Protein AF-A0A2A2TAI6-F1 (afdb_monomer_lite)

InterPro domains:
  IPR006555 ATP-dependent helicase, C-terminal [PF13307] (94-173)

pLDDT: mean 92.32, std 10.66, range [34.44, 98.69]

Secondary structure (DSSP, 8-state):
-B--TTPPPTTSTTHHHHHHHHHHHHHHHHTTS-SEEEEE---HHHHHHHHHHHHHHHGGGEEES-S---TT-EEEE-HHHHHHHGGGSPPEEEEEE-S--PPPTTSHHHHHHHHHHHHTT--HIIIIIHHHHHHHHHHHTHHHHHTT-EEEE--THHHHSTTHHHHHHHH-SPPPBSS--TTTT---SS--

Radius of gyration: 16.99 Å; chains: 1; bounding box: 53×32×49 Å

Foldseek 3Di:
DAEAQPADAPPDPSNLVSLLVVVVVVLVLLVVDWAEEEEEDADPVSLVVSLVVVCVVPNPLRDELDLDHDRRRYYRYYLVSLLVRVVSHQQGQEYEYSEQPFPDCVPPVLVVQLVVCVVVVHDCCVVPRLVVSLVSVLSSCPSVVVVVHHYHYSHNCLPVPPCVVVSVVSVPPDDYDNDDDSCPSVPPPPDD

Organism: NCBI:txid987040

Sequence (192 aa):
LYLPYNIPLPNTPEFQPAFIHQVRTLVCLSATAPGLTVILVGDVPLKAQIGTILASEFGSRVQVEKTCLDENGILVTGWEFWREHHSVLPSPQLMVIATLPLPSLENPLVAGRVAHYKRSHQDWFRLYLLPTAVNELQRAIAPARESKAVVALLDSRVVNRSYGAQILSALSPLARINYLEPNLFNASEDNS

Structure (mmCIF, N/CA/C/O backbone):
data_AF-A0A2A2TAI6-F1
#
_entry.id   AF-A0A2A2TAI6-F1
#
loop_
_atom_site.group_PDB
_atom_site.id
_atom_site.type_symbol
_atom_site.label_atom_id
_atom_site.label_alt_id
_atom_site.label_comp_id
_atom_site.label_asym_id
_atom_site.label_entity_id
_atom_site.label_seq_id
_atom_site.pdbx_PDB_ins_code
_atom_site.Cartn_x
_atom_site.Cartn_y
_atom_site.Cartn_z
_atom_site.occupancy
_atom_site.B_iso_or_equiv
_atom_site.auth_seq_id
_atom_site.auth_comp_id
_atom_site.auth_asym_id
_atom_site.auth_atom_id
_atom_site.pdbx_PDB_model_num
ATOM 1 N N . LEU A 1 1 ? -12.295 -2.656 -1.431 1.00 92.44 1 LEU A N 1
ATOM 2 C CA . LEU A 1 1 ? -11.093 -1.967 -1.955 1.00 92.44 1 LEU A CA 1
ATOM 3 C C . LEU A 1 1 ? -11.424 -0.497 -2.174 1.00 92.44 1 LEU A C 1
ATOM 5 O O . LEU A 1 1 ? -12.158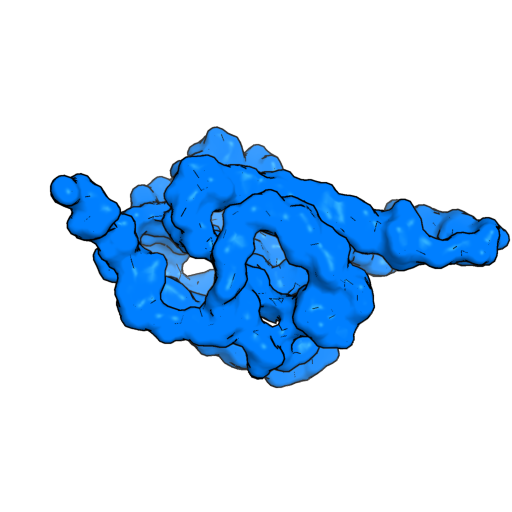 -0.171 -3.101 1.00 92.44 1 LEU A O 1
ATOM 9 N N . TYR A 1 2 ? -10.905 0.371 -1.313 1.00 94.75 2 TYR A N 1
ATOM 10 C CA . TYR A 1 2 ? -10.972 1.818 -1.466 1.00 94.75 2 TYR A CA 1
ATOM 11 C C . TYR A 1 2 ? -9.820 2.311 -2.352 1.00 94.75 2 TYR A C 1
ATOM 13 O O . TYR A 1 2 ? -8.653 1.999 -2.106 1.00 94.75 2 TYR A O 1
ATOM 21 N N . LEU A 1 3 ? -10.167 3.046 -3.408 1.00 93.19 3 LEU A N 1
ATOM 22 C CA . LEU A 1 3 ? -9.249 3.633 -4.385 1.00 93.19 3 LEU A CA 1
ATOM 23 C C . LEU A 1 3 ? -9.682 5.076 -4.679 1.00 93.19 3 LEU A C 1
ATOM 25 O O . LEU A 1 3 ? -10.525 5.274 -5.563 1.00 93.19 3 LEU A O 1
ATOM 29 N N . PRO A 1 4 ? -9.141 6.081 -3.968 1.00 89.31 4 PRO A N 1
ATOM 30 C CA . PRO A 1 4 ? -9.489 7.471 -4.229 1.00 89.31 4 PRO A CA 1
ATOM 31 C C . PRO A 1 4 ? -8.973 7.917 -5.599 1.00 89.31 4 PRO A C 1
ATOM 33 O O . PRO A 1 4 ? -7.831 7.645 -5.969 1.00 89.31 4 PRO A O 1
ATOM 36 N N . TYR A 1 5 ? -9.800 8.650 -6.345 1.00 81.62 5 TYR A N 1
ATOM 37 C CA . TYR A 1 5 ? -9.411 9.185 -7.656 1.00 81.62 5 TYR A CA 1
ATOM 38 C C . TYR A 1 5 ? -8.472 10.393 -7.572 1.00 81.62 5 TYR A C 1
ATOM 40 O O . TYR A 1 5 ? -7.662 10.599 -8.472 1.00 81.62 5 TYR A O 1
ATOM 48 N N . ASN A 1 6 ? -8.553 11.161 -6.483 1.00 86.75 6 ASN A N 1
ATOM 49 C CA . ASN A 1 6 ? -7.932 12.484 -6.378 1.00 86.75 6 ASN A CA 1
ATOM 50 C C . ASN A 1 6 ? -6.659 12.501 -5.524 1.00 86.75 6 ASN A C 1
ATOM 52 O O . ASN A 1 6 ? -6.254 13.563 -5.057 1.00 86.75 6 ASN A O 1
ATOM 56 N N . ILE A 1 7 ? -6.030 11.346 -5.287 1.00 93.50 7 ILE A N 1
ATOM 57 C CA . ILE A 1 7 ? -4.733 11.345 -4.612 1.00 93.50 7 ILE A CA 1
ATOM 58 C C . ILE A 1 7 ? -3.621 11.716 -5.611 1.00 93.50 7 ILE A C 1
ATOM 60 O O . ILE A 1 7 ? -3.592 11.155 -6.715 1.00 93.50 7 ILE A O 1
ATOM 64 N N . PRO A 1 8 ? -2.710 12.648 -5.269 1.00 96.50 8 PRO A N 1
ATOM 65 C CA . PRO A 1 8 ? -1.576 12.988 -6.125 1.00 96.50 8 PRO A CA 1
ATOM 66 C C . PRO A 1 8 ? -0.722 11.765 -6.485 1.00 96.50 8 PRO A C 1
ATOM 68 O O . PRO A 1 8 ? -0.846 10.689 -5.897 1.00 96.50 8 PRO A O 1
ATOM 71 N N . LEU A 1 9 ? 0.134 11.900 -7.495 1.00 95.25 9 LEU A N 1
ATOM 72 C CA . LEU A 1 9 ? 1.045 10.816 -7.862 1.00 95.25 9 LEU A CA 1
ATOM 73 C C . LEU A 1 9 ? 2.135 10.668 -6.786 1.00 95.25 9 LEU A C 1
ATOM 75 O O . LEU A 1 9 ? 2.643 11.682 -6.322 1.00 95.25 9 LEU A O 1
ATOM 79 N N . PRO A 1 10 ? 2.578 9.441 -6.447 1.00 93.62 10 PRO A N 1
ATOM 80 C CA . PRO A 1 10 ? 3.555 9.217 -5.374 1.00 93.62 10 PRO A CA 1
ATOM 81 C C . PRO A 1 10 ? 4.868 10.007 -5.457 1.00 93.62 10 PRO A C 1
ATOM 83 O O . PRO A 1 10 ? 5.542 10.185 -4.452 1.00 93.62 10 PRO A O 1
ATOM 86 N N . ASN A 1 11 ? 5.260 10.443 -6.653 1.00 91.00 11 ASN A N 1
ATOM 87 C CA . ASN A 1 11 ? 6.502 11.167 -6.909 1.00 91.00 11 ASN A CA 1
ATOM 88 C C . ASN A 1 11 ? 6.327 12.695 -6.962 1.00 91.00 11 ASN A C 1
ATOM 90 O O . ASN A 1 11 ? 7.202 13.377 -7.495 1.00 91.00 11 ASN A O 1
ATOM 94 N N . THR A 1 12 ? 5.207 13.230 -6.473 1.00 95.56 12 THR A N 1
ATOM 95 C CA . THR A 1 12 ? 4.950 14.675 -6.420 1.00 95.56 12 THR A CA 1
ATOM 96 C C . THR A 1 12 ? 4.938 15.166 -4.969 1.00 95.56 12 THR A C 1
ATOM 98 O O . THR A 1 12 ? 4.580 14.404 -4.065 1.00 95.56 12 THR A O 1
ATOM 101 N N . PRO A 1 13 ? 5.336 16.423 -4.700 1.00 95.00 13 PRO A N 1
ATOM 102 C CA . PRO A 1 13 ? 5.420 16.938 -3.331 1.00 95.00 13 PRO A CA 1
ATOM 103 C C . PRO A 1 13 ? 4.054 17.027 -2.631 1.00 95.00 13 PRO A C 1
ATOM 105 O O . PRO A 1 13 ? 3.984 17.010 -1.405 1.00 95.00 13 PRO A O 1
ATOM 108 N N . GLU A 1 14 ? 2.953 17.063 -3.383 1.00 96.75 14 GLU A N 1
ATOM 109 C CA . GLU A 1 14 ? 1.589 17.090 -2.847 1.00 96.75 14 GLU A CA 1
ATOM 110 C C . GLU A 1 14 ? 1.136 15.724 -2.308 1.00 96.75 14 GLU A C 1
ATOM 112 O O . GLU A 1 14 ? 0.153 15.646 -1.567 1.00 96.75 14 GLU A O 1
ATOM 117 N N . PHE A 1 15 ? 1.829 14.635 -2.661 1.00 96.88 15 PHE A N 1
ATOM 118 C CA . PHE A 1 15 ? 1.431 13.282 -2.277 1.00 96.88 15 PHE A CA 1
ATOM 119 C C . PHE A 1 15 ? 1.466 13.062 -0.771 1.00 96.88 15 PHE A C 1
ATOM 121 O O . PHE A 1 15 ? 0.490 12.594 -0.196 1.00 96.88 15 PHE A O 1
ATOM 128 N N . GLN A 1 16 ? 2.574 13.418 -0.125 1.00 96.31 16 GLN A N 1
ATOM 129 C CA . GLN A 1 16 ? 2.777 13.223 1.309 1.00 96.31 16 GLN A CA 1
ATOM 130 C C . GLN A 1 16 ? 1.677 13.872 2.170 1.00 96.31 16 GLN A C 1
ATOM 132 O O . GLN A 1 16 ? 1.060 13.148 2.957 1.00 96.31 16 GLN A O 1
ATOM 137 N N . PRO A 1 17 ? 1.358 15.177 2.035 1.00 96.81 17 PRO A N 1
ATOM 138 C CA . PRO A 1 17 ? 0.280 15.778 2.819 1.00 96.81 17 PRO A CA 1
ATOM 139 C C . PRO A 1 17 ? -1.092 15.157 2.508 1.00 96.81 17 PRO A C 1
ATOM 141 O O . PRO A 1 17 ? -1.877 14.930 3.430 1.00 96.81 17 PRO A O 1
ATOM 144 N N . ALA A 1 18 ? -1.374 14.817 1.245 1.00 97.31 18 ALA A N 1
ATOM 145 C CA . ALA A 1 18 ? -2.627 14.162 0.866 1.00 97.31 18 ALA A CA 1
ATOM 146 C C . ALA A 1 18 ? -2.750 12.739 1.445 1.00 97.31 18 ALA A C 1
ATOM 148 O O . ALA A 1 18 ? -3.812 12.365 1.942 1.00 97.31 18 ALA A O 1
ATOM 149 N N . PHE A 1 19 ? -1.665 11.960 1.425 1.00 97.69 19 PHE A N 1
ATOM 150 C CA . PHE A 1 19 ? -1.586 10.627 2.017 1.00 97.69 19 PHE A CA 1
ATOM 151 C C . PHE A 1 19 ? -1.824 10.683 3.527 1.00 97.69 19 PHE A C 1
ATOM 153 O O . PHE A 1 19 ? -2.686 9.965 4.028 1.00 97.69 19 PHE A O 1
ATOM 160 N N . ILE A 1 20 ? -1.127 11.575 4.241 1.00 97.31 20 ILE A N 1
ATOM 161 C CA . ILE A 1 20 ? -1.299 11.755 5.690 1.00 97.31 20 ILE A CA 1
ATOM 162 C C . ILE A 1 20 ? -2.757 12.095 6.015 1.00 97.31 20 ILE A C 1
ATOM 164 O O . ILE A 1 20 ? -3.339 11.496 6.917 1.00 97.31 20 ILE A O 1
ATOM 168 N N . HIS A 1 21 ? -3.366 13.016 5.264 1.00 96.50 21 HIS A N 1
ATOM 169 C CA . HIS A 1 21 ? -4.769 13.377 5.453 1.00 96.50 21 HIS A CA 1
ATOM 170 C C . HIS A 1 21 ? -5.704 12.170 5.275 1.00 96.50 21 HIS A C 1
ATOM 172 O O . HIS A 1 21 ? -6.504 11.885 6.161 1.00 96.50 21 HIS A O 1
ATOM 178 N N . GLN A 1 22 ? -5.556 11.415 4.180 1.00 96.75 22 GLN A N 1
ATOM 179 C CA . GLN A 1 22 ? -6.376 10.229 3.904 1.00 96.75 22 GLN A CA 1
ATOM 180 C C . GLN A 1 22 ? -6.212 9.137 4.966 1.00 96.75 22 GLN A C 1
ATOM 182 O O . GLN A 1 22 ? -7.203 8.552 5.399 1.00 96.75 22 GLN A O 1
ATOM 187 N N . VAL A 1 23 ? -4.980 8.873 5.412 1.00 97.50 23 VAL A N 1
ATOM 188 C CA . VAL A 1 23 ? -4.706 7.894 6.473 1.00 97.50 23 VAL A CA 1
ATOM 189 C C . VAL A 1 23 ? -5.410 8.292 7.764 1.00 97.50 23 VAL A C 1
ATOM 191 O O . VAL A 1 23 ? -6.099 7.465 8.350 1.00 97.50 23 VAL A O 1
ATOM 194 N N . ARG A 1 24 ? -5.293 9.556 8.187 1.00 96.75 24 ARG A N 1
ATOM 195 C CA . ARG A 1 24 ? -5.971 10.045 9.394 1.00 96.75 24 ARG A CA 1
ATOM 196 C C . ARG A 1 24 ? -7.484 9.877 9.292 1.00 96.75 24 ARG A C 1
ATOM 198 O O . ARG A 1 24 ? -8.093 9.353 10.217 1.00 96.75 24 ARG A O 1
ATOM 205 N N . THR A 1 25 ? -8.086 10.240 8.158 1.00 95.12 25 THR A N 1
ATOM 206 C CA . THR A 1 25 ? -9.525 10.040 7.928 1.00 95.12 25 THR A CA 1
ATOM 207 C C . THR A 1 25 ? -9.918 8.567 8.031 1.00 95.12 25 THR A C 1
ATOM 209 O O . THR A 1 25 ? -10.878 8.245 8.723 1.00 95.12 25 THR A O 1
ATOM 212 N N . LEU A 1 26 ? -9.170 7.669 7.386 1.00 95.62 26 LEU A N 1
ATOM 213 C CA . LEU A 1 26 ? -9.434 6.229 7.414 1.00 95.62 26 LEU A CA 1
ATOM 214 C C . LEU A 1 26 ? -9.332 5.646 8.829 1.00 95.62 26 LEU A C 1
ATOM 216 O O . LEU A 1 26 ? -10.221 4.901 9.225 1.00 95.62 26 LEU A O 1
ATOM 220 N N . VAL A 1 27 ? -8.298 6.016 9.591 1.00 95.19 27 VAL A N 1
ATOM 221 C CA . VAL A 1 27 ? -8.101 5.559 10.979 1.00 95.19 27 VAL A CA 1
ATOM 222 C C . VAL A 1 27 ? -9.199 6.098 11.903 1.00 95.19 27 VAL A C 1
ATOM 224 O O . VAL A 1 27 ? -9.694 5.375 12.764 1.00 95.19 27 VAL A O 1
ATOM 227 N N . CYS A 1 28 ? -9.618 7.355 11.724 1.00 93.38 28 CYS A N 1
ATOM 228 C CA . CYS A 1 28 ? -10.737 7.919 12.479 1.00 93.38 28 CYS A CA 1
ATOM 229 C C . CYS A 1 28 ? -12.056 7.198 12.174 1.00 93.38 28 CYS A C 1
ATOM 231 O O . CYS A 1 28 ? -12.820 6.926 13.093 1.00 93.38 28 CYS A O 1
ATOM 233 N N . LEU A 1 29 ? -12.322 6.874 10.905 1.00 91.56 29 LEU A N 1
ATOM 234 C CA . LEU A 1 29 ? -13.524 6.132 10.517 1.00 91.56 29 LEU A CA 1
ATOM 235 C C . LEU A 1 29 ? -13.492 4.686 11.014 1.00 91.56 29 LEU A C 1
ATOM 237 O O . LEU A 1 29 ? -14.521 4.177 11.441 1.00 91.56 29 LEU A O 1
ATOM 241 N N . SER A 1 30 ? -12.331 4.030 10.993 1.00 90.50 30 SER A N 1
ATOM 242 C CA . SER A 1 30 ? -12.206 2.662 11.500 1.00 90.50 30 SER A CA 1
ATOM 243 C C . SER A 1 30 ? -12.260 2.585 13.024 1.00 90.50 30 SER A C 1
ATOM 245 O O . SER A 1 30 ? -12.441 1.502 13.558 1.00 90.50 30 SER A O 1
ATOM 247 N N . ALA A 1 31 ? -12.146 3.705 13.747 1.00 85.00 31 ALA A N 1
ATOM 248 C CA . ALA A 1 31 ? -12.224 3.716 15.208 1.00 85.00 31 ALA A CA 1
ATOM 249 C C . ALA A 1 31 ? -13.597 3.282 15.757 1.00 85.00 31 ALA A C 1
ATOM 251 O O . ALA A 1 31 ? -13.696 2.981 16.946 1.00 85.00 31 ALA A O 1
ATOM 252 N N . THR A 1 32 ? -14.644 3.248 14.923 1.00 80.75 32 THR A N 1
ATOM 253 C CA . THR A 1 32 ? -15.984 2.773 15.307 1.00 80.75 32 THR A CA 1
ATOM 254 C C . THR A 1 32 ? -16.087 1.254 15.388 1.00 80.75 32 THR A C 1
ATOM 256 O O . THR A 1 32 ? -17.098 0.749 15.869 1.00 80.75 32 THR A O 1
ATOM 259 N N . ALA A 1 33 ? -15.065 0.524 14.941 1.00 83.44 33 ALA A N 1
ATOM 260 C CA . ALA A 1 33 ? -15.074 -0.923 14.928 1.00 83.44 33 ALA A CA 1
ATOM 261 C C . ALA A 1 33 ? -13.735 -1.489 15.443 1.00 83.44 33 ALA A C 1
ATOM 263 O O . ALA A 1 33 ? -12.681 -0.884 15.241 1.00 83.44 33 ALA A O 1
ATOM 264 N N . PRO A 1 34 ? -13.763 -2.612 16.179 1.00 85.62 34 PRO A N 1
ATOM 265 C CA . PRO A 1 34 ? -12.553 -3.193 16.731 1.00 85.62 34 PRO A CA 1
ATOM 266 C C . PRO A 1 34 ? -11.757 -3.937 15.655 1.00 85.62 34 PRO A C 1
ATOM 268 O O . PRO A 1 34 ? -12.325 -4.621 14.801 1.00 85.62 34 PRO A O 1
ATOM 271 N N . GLY A 1 35 ? -10.433 -3.859 15.746 1.00 91.62 35 GLY A N 1
ATOM 272 C CA . GLY A 1 35 ? -9.527 -4.603 14.886 1.00 91.62 35 GLY A CA 1
ATOM 273 C C . GLY A 1 35 ? -8.212 -3.891 14.597 1.00 91.62 35 GLY A C 1
ATOM 274 O O . GLY A 1 35 ? -8.057 -2.674 14.751 1.00 91.62 35 GLY A O 1
ATOM 275 N N . LEU A 1 36 ? -7.250 -4.682 14.127 1.00 95.25 36 LEU A N 1
ATOM 276 C CA . LEU A 1 36 ? -5.935 -4.187 13.756 1.00 95.25 36 LEU A CA 1
ATOM 277 C C . LEU A 1 36 ? -6.039 -3.292 12.514 1.00 95.25 36 LEU A C 1
ATOM 279 O O . LEU A 1 36 ? -6.602 -3.680 11.485 1.00 95.25 36 LEU A O 1
ATOM 283 N N . THR A 1 37 ? -5.427 -2.114 12.584 1.00 97.12 37 THR A N 1
ATOM 284 C CA . THR A 1 37 ? -5.169 -1.274 11.412 1.00 97.12 37 THR A CA 1
ATOM 285 C C . THR A 1 37 ? -3.715 -1.420 10.989 1.00 97.12 37 THR A C 1
ATOM 287 O O . THR A 1 37 ? -2.813 -1.252 11.803 1.00 97.12 37 THR A O 1
ATOM 290 N N . VAL A 1 38 ? -3.470 -1.702 9.711 1.00 98.00 38 VAL A N 1
ATOM 291 C CA . VAL A 1 38 ? -2.123 -1.826 9.138 1.00 98.00 38 VAL A CA 1
ATOM 292 C C . VAL A 1 38 ? -1.912 -0.733 8.102 1.00 98.00 38 VAL A C 1
ATOM 294 O O . VAL A 1 38 ? -2.727 -0.565 7.201 1.00 98.00 38 VAL A O 1
ATOM 297 N N . ILE A 1 39 ? -0.808 -0.001 8.204 1.00 98.62 39 ILE A N 1
ATOM 298 C CA . ILE A 1 39 ? -0.426 1.073 7.288 1.00 98.62 39 ILE A CA 1
ATOM 299 C C . ILE A 1 39 ? 0.938 0.718 6.691 1.00 98.62 39 ILE A C 1
ATOM 301 O O . ILE A 1 39 ? 1.976 0.854 7.339 1.00 98.62 39 ILE A O 1
ATOM 305 N N . LEU A 1 40 ? 0.914 0.248 5.446 1.00 98.56 40 LEU A N 1
ATOM 306 C CA . LEU A 1 40 ? 2.068 -0.159 4.652 1.00 98.56 40 LEU A CA 1
ATOM 307 C C . LEU A 1 40 ? 2.679 1.042 3.925 1.00 98.56 40 LEU A C 1
ATOM 309 O O . LEU A 1 40 ? 2.088 1.590 2.988 1.00 98.56 40 LEU A O 1
ATOM 313 N N . VAL A 1 41 ? 3.888 1.427 4.336 1.00 98.19 41 VAL A N 1
ATOM 314 C CA . VAL A 1 41 ? 4.651 2.550 3.779 1.00 98.19 41 VAL A CA 1
ATOM 315 C C . VAL A 1 41 ? 6.075 2.097 3.469 1.00 98.19 41 VAL A C 1
ATOM 317 O O . VAL A 1 41 ? 6.868 1.841 4.371 1.00 98.19 41 VAL A O 1
ATOM 320 N N . GLY A 1 42 ? 6.406 2.004 2.179 1.00 95.00 42 GLY A N 1
ATOM 321 C CA . GLY A 1 42 ? 7.754 1.625 1.735 1.00 95.00 42 GLY A CA 1
ATOM 322 C C . GLY A 1 42 ? 8.791 2.747 1.852 1.00 95.00 42 GLY A C 1
ATOM 323 O O . GLY A 1 42 ? 9.980 2.468 1.957 1.00 95.00 42 GLY A O 1
ATOM 324 N N . ASP A 1 43 ? 8.353 4.007 1.848 1.00 94.88 43 ASP A N 1
ATOM 325 C CA . ASP A 1 43 ? 9.237 5.162 2.013 1.00 94.88 43 ASP A CA 1
ATOM 326 C C . ASP A 1 43 ? 9.589 5.369 3.495 1.00 94.88 43 ASP A C 1
ATOM 328 O O . ASP A 1 43 ? 8.708 5.585 4.330 1.00 94.88 43 ASP A O 1
ATOM 332 N N . VAL A 1 44 ? 10.880 5.278 3.831 1.00 94.25 44 VAL A N 1
ATOM 333 C CA . VAL A 1 44 ? 11.358 5.314 5.224 1.00 94.25 44 VAL A CA 1
ATOM 334 C C . VAL A 1 44 ? 11.054 6.655 5.913 1.00 94.25 44 VAL A C 1
ATOM 336 O O . VAL A 1 44 ? 10.508 6.617 7.022 1.00 94.25 44 VAL A O 1
ATOM 339 N N . PRO A 1 45 ? 11.333 7.829 5.303 1.00 95.19 45 PRO A N 1
ATOM 340 C CA . PRO A 1 45 ? 10.954 9.118 5.883 1.00 95.19 45 PRO A CA 1
ATOM 341 C C . PRO A 1 45 ? 9.447 9.254 6.133 1.00 95.19 45 PRO A C 1
ATOM 343 O O . PRO A 1 45 ? 9.036 9.626 7.235 1.00 95.19 45 PRO A O 1
ATOM 346 N N . LEU A 1 46 ? 8.611 8.906 5.149 1.00 96.69 46 LEU A N 1
ATOM 347 C CA . LEU A 1 46 ? 7.156 8.978 5.269 1.00 96.69 46 LEU A CA 1
ATOM 348 C C . LEU A 1 46 ? 6.626 8.032 6.348 1.00 96.69 46 LEU A C 1
ATOM 350 O O . LEU A 1 46 ? 5.735 8.417 7.104 1.00 96.69 46 LEU A O 1
ATOM 354 N N . LYS A 1 47 ? 7.190 6.820 6.458 1.00 98.19 47 LYS A N 1
ATOM 355 C CA . LYS A 1 47 ? 6.845 5.832 7.493 1.00 98.19 47 LYS A CA 1
ATOM 356 C C . LYS A 1 47 ? 7.103 6.381 8.897 1.00 98.19 47 LYS A C 1
ATOM 358 O O . LYS A 1 47 ? 6.238 6.280 9.765 1.00 98.19 47 LYS A O 1
ATOM 363 N N . ALA A 1 48 ? 8.270 6.990 9.113 1.00 97.19 48 ALA A N 1
ATOM 364 C CA . ALA A 1 48 ? 8.603 7.609 10.392 1.00 97.19 48 ALA A CA 1
ATOM 365 C C . ALA A 1 48 ? 7.636 8.757 10.717 1.00 97.19 48 ALA A C 1
ATOM 367 O O . ALA A 1 48 ? 7.064 8.799 11.805 1.00 97.19 48 ALA A O 1
ATOM 368 N N . GLN A 1 49 ? 7.385 9.639 9.746 1.00 97.44 49 GLN A N 1
ATOM 369 C CA . GLN A 1 49 ? 6.506 10.787 9.935 1.00 97.44 49 GLN A CA 1
ATOM 370 C C . GLN A 1 49 ? 5.060 10.382 10.247 1.00 97.44 49 GLN A C 1
ATOM 372 O O . GLN A 1 49 ? 4.479 10.913 11.194 1.00 97.44 49 GLN A O 1
ATOM 377 N N . ILE A 1 50 ? 4.466 9.453 9.486 1.00 97.88 50 ILE A N 1
ATOM 378 C CA . ILE A 1 50 ? 3.089 9.013 9.749 1.00 97.88 50 ILE A CA 1
ATOM 379 C C . ILE A 1 50 ? 2.987 8.305 11.103 1.00 97.88 50 ILE A C 1
ATOM 381 O O . ILE A 1 50 ? 2.018 8.525 11.824 1.00 97.88 50 ILE A O 1
ATOM 385 N N . GLY A 1 51 ? 4.010 7.534 11.489 1.00 98.06 51 GLY A N 1
ATOM 386 C CA . GLY A 1 51 ? 4.102 6.929 12.817 1.00 98.06 51 GLY A CA 1
ATOM 387 C C . GLY A 1 51 ? 4.054 7.974 13.930 1.00 98.06 51 GLY A C 1
ATOM 388 O O . GLY A 1 51 ? 3.248 7.847 14.845 1.00 98.06 51 GLY A O 1
ATOM 389 N N . THR A 1 52 ? 4.850 9.043 13.830 1.00 98.19 52 THR A N 1
ATOM 390 C CA . THR A 1 52 ? 4.844 10.141 14.812 1.00 98.19 52 THR A CA 1
ATOM 391 C C . THR A 1 52 ? 3.504 10.873 14.855 1.00 98.19 52 THR A C 1
ATOM 393 O O . THR A 1 52 ? 2.970 11.097 15.940 1.00 98.19 52 THR A O 1
ATOM 396 N N . ILE A 1 53 ? 2.947 11.232 13.693 1.00 98.12 53 ILE A N 1
ATOM 397 C CA . ILE A 1 53 ? 1.672 11.958 13.608 1.00 98.12 53 ILE A CA 1
ATOM 398 C C . ILE A 1 53 ? 0.558 11.133 14.251 1.00 98.12 53 ILE A C 1
ATOM 400 O O . ILE A 1 53 ? -0.117 11.612 15.158 1.00 98.12 53 ILE A O 1
ATOM 404 N N . LEU A 1 54 ? 0.409 9.869 13.856 1.00 97.94 54 LEU A N 1
ATOM 405 C CA . LEU A 1 54 ? -0.631 9.019 14.422 1.00 97.94 54 LEU A CA 1
ATOM 406 C C . LEU A 1 54 ? -0.389 8.746 15.907 1.00 97.94 54 LEU A C 1
ATOM 408 O O . LEU A 1 54 ? -1.346 8.749 16.672 1.00 97.94 54 LEU A O 1
ATOM 412 N N . ALA A 1 55 ? 0.854 8.550 16.354 1.00 97.38 55 ALA A N 1
ATOM 413 C CA . ALA A 1 55 ? 1.138 8.359 17.777 1.00 97.38 55 ALA A CA 1
ATOM 414 C C . ALA A 1 55 ? 0.759 9.592 18.616 1.00 97.38 55 ALA A C 1
ATOM 416 O O . ALA A 1 55 ? 0.331 9.442 19.757 1.00 97.38 55 ALA A O 1
ATOM 417 N N . SER A 1 56 ? 0.850 10.802 18.050 1.00 97.75 56 SER A N 1
ATOM 418 C CA . SER A 1 56 ? 0.388 12.025 18.722 1.00 97.75 56 SER A CA 1
ATOM 419 C C . SER A 1 56 ? -1.137 12.096 18.885 1.00 97.75 56 SER A C 1
ATOM 421 O O . SER A 1 56 ? -1.622 12.762 19.795 1.00 97.75 56 SER A O 1
ATOM 423 N N . GLU A 1 57 ? -1.889 11.385 18.040 1.00 96.06 57 GLU A N 1
ATOM 424 C CA . GLU A 1 57 ? -3.359 11.387 18.022 1.00 96.06 57 GLU A CA 1
ATOM 425 C C . GLU A 1 57 ? -3.964 10.166 18.735 1.00 96.06 57 GLU A C 1
ATOM 427 O O . GLU A 1 57 ? -5.000 10.274 19.386 1.00 96.06 57 GLU A O 1
ATOM 432 N N . PHE A 1 58 ? -3.310 9.007 18.639 1.00 95.19 58 PHE A N 1
ATOM 433 C CA . PHE A 1 58 ? -3.822 7.709 19.097 1.00 95.19 58 PHE A CA 1
ATOM 434 C C . PHE A 1 58 ? -2.955 7.056 20.187 1.00 95.19 58 PHE A C 1
ATOM 436 O O . PHE A 1 58 ? -3.274 5.962 20.662 1.00 95.19 58 PHE A O 1
ATOM 443 N N . GLY A 1 59 ? -1.870 7.712 20.605 1.00 95.06 59 GLY A N 1
ATOM 444 C CA . GLY A 1 59 ? -1.016 7.277 21.707 1.00 95.06 59 GLY A CA 1
ATOM 445 C C . GLY A 1 59 ? -0.329 5.934 21.456 1.00 95.06 59 GLY A C 1
ATOM 446 O O . GLY A 1 59 ? 0.104 5.621 20.346 1.00 95.06 59 GLY A O 1
ATOM 447 N N . SER A 1 60 ? -0.247 5.113 22.507 1.00 94.19 60 SER A N 1
ATOM 448 C CA . SER A 1 60 ? 0.452 3.819 22.506 1.00 94.19 60 SER A CA 1
ATOM 449 C C . SER A 1 60 ? -0.164 2.760 21.591 1.00 94.19 60 SER A C 1
ATOM 451 O O . SER A 1 60 ? 0.462 1.725 21.368 1.00 94.19 60 SER A O 1
ATOM 453 N N . ARG A 1 61 ? -1.353 3.005 21.028 1.00 95.12 61 ARG A N 1
ATOM 454 C CA . ARG A 1 61 ? -1.952 2.125 20.014 1.00 95.12 61 ARG A CA 1
ATOM 455 C C . ARG A 1 61 ? -1.110 2.068 18.745 1.00 95.12 61 ARG A C 1
ATOM 457 O O . ARG A 1 61 ? -1.164 1.074 18.030 1.00 95.12 61 ARG A O 1
ATOM 464 N N . VAL A 1 62 ? -0.358 3.129 18.454 1.00 97.50 62 VAL A N 1
ATOM 465 C CA . VAL A 1 62 ? 0.483 3.216 17.261 1.00 97.50 62 VAL A CA 1
ATOM 466 C C . VAL A 1 62 ? 1.837 2.593 17.549 1.00 97.50 62 VAL A C 1
ATOM 468 O O . VAL A 1 62 ? 2.578 3.058 18.413 1.00 97.50 62 VAL A O 1
ATOM 471 N N . GLN A 1 63 ? 2.182 1.553 16.799 1.00 97.56 63 GLN A N 1
ATOM 472 C CA . GLN A 1 63 ? 3.497 0.927 16.856 1.00 97.56 63 GLN A CA 1
ATOM 473 C C . GLN A 1 63 ? 4.103 0.884 15.457 1.00 97.56 63 GLN A C 1
ATOM 475 O O . GLN A 1 63 ? 3.425 0.581 14.475 1.00 97.56 63 GLN A O 1
ATOM 480 N N . VAL A 1 64 ? 5.398 1.180 15.371 1.00 97.75 64 VAL A N 1
ATOM 481 C CA . VAL A 1 64 ? 6.163 1.061 14.129 1.00 97.75 64 VAL A CA 1
ATOM 482 C C . VAL A 1 64 ? 6.920 -0.256 14.173 1.00 97.75 64 VAL A C 1
ATOM 484 O O . VAL A 1 64 ? 7.747 -0.437 15.062 1.00 97.75 64 VAL A O 1
ATOM 487 N N . GLU A 1 65 ? 6.626 -1.158 13.236 1.00 97.44 65 GLU A N 1
ATOM 488 C CA . GLU A 1 65 ? 7.368 -2.417 13.048 1.00 97.44 65 GLU A CA 1
ATOM 489 C C . GLU A 1 65 ? 7.544 -3.232 14.344 1.00 97.44 65 GLU A C 1
ATOM 491 O O . GLU A 1 65 ? 8.649 -3.614 14.730 1.00 97.44 65 GLU A O 1
ATOM 496 N N . LYS A 1 66 ? 6.424 -3.512 15.025 1.00 96.25 66 LYS A N 1
ATOM 497 C CA . LYS A 1 66 ? 6.366 -4.418 16.181 1.00 96.25 66 LYS A CA 1
ATOM 498 C C . LYS A 1 66 ? 5.323 -5.508 15.991 1.00 96.25 66 LYS A C 1
ATOM 500 O O . LYS A 1 66 ? 4.322 -5.310 15.310 1.00 96.25 66 LYS A O 1
ATOM 505 N N . THR A 1 67 ? 5.568 -6.649 16.627 1.00 93.56 67 THR A N 1
ATOM 506 C CA . THR A 1 67 ? 4.687 -7.824 16.599 1.00 93.56 67 THR A CA 1
ATOM 507 C C . THR A 1 67 ? 3.771 -7.929 17.817 1.00 93.56 67 THR A C 1
ATOM 509 O O . THR A 1 67 ? 2.752 -8.605 17.759 1.00 93.56 67 THR A O 1
ATOM 512 N N . CYS A 1 68 ? 4.097 -7.244 18.914 1.00 89.69 68 CYS A N 1
ATOM 513 C CA . CYS A 1 68 ? 3.243 -7.139 20.092 1.00 89.69 68 CYS A CA 1
ATOM 514 C C . CYS A 1 68 ? 2.301 -5.935 19.953 1.00 89.69 68 CYS A C 1
ATOM 516 O O . CYS A 1 68 ? 2.657 -4.805 20.285 1.00 89.69 68 CYS A O 1
ATOM 518 N N . LEU A 1 69 ? 1.110 -6.181 19.412 1.00 88.06 69 LEU A N 1
ATOM 519 C CA . LEU A 1 69 ? 0.064 -5.178 19.220 1.00 88.06 69 LEU A CA 1
ATOM 520 C C . LEU A 1 69 ? -1.177 -5.559 20.021 1.00 88.06 69 LEU A C 1
ATOM 522 O O . LEU A 1 69 ? -1.528 -6.735 20.102 1.00 88.06 69 LEU A O 1
ATOM 526 N N . ASP A 1 70 ? -1.855 -4.547 20.552 1.00 84.56 70 ASP A N 1
ATOM 527 C CA . ASP A 1 70 ? -3.204 -4.703 21.088 1.00 84.56 70 ASP A CA 1
ATOM 528 C C . ASP A 1 70 ? -4.192 -5.023 19.951 1.00 84.56 70 ASP A C 1
ATOM 530 O O . ASP A 1 70 ? -3.948 -4.684 18.789 1.00 84.56 70 ASP A O 1
ATOM 534 N N . GLU A 1 71 ? -5.349 -5.604 20.280 1.00 80.38 71 GLU A N 1
ATOM 535 C CA . GLU A 1 71 ? -6.385 -5.965 19.294 1.00 80.38 71 GLU A CA 1
ATOM 536 C C . GLU A 1 71 ? -6.843 -4.774 18.430 1.00 80.38 71 GLU A C 1
ATOM 538 O O . GLU A 1 71 ? -7.131 -4.943 17.249 1.00 80.38 71 GLU A O 1
ATOM 543 N N . ASN A 1 72 ? -6.832 -3.558 18.993 1.00 89.94 72 ASN A N 1
ATOM 544 C CA . ASN A 1 72 ? -7.183 -2.297 18.320 1.00 89.94 72 ASN A CA 1
ATOM 545 C C . ASN A 1 72 ? -5.951 -1.446 17.958 1.00 89.94 72 ASN A C 1
ATOM 547 O O . ASN A 1 72 ? -6.027 -0.206 17.899 1.00 89.94 72 ASN A O 1
ATOM 551 N N . GLY A 1 73 ? -4.799 -2.101 17.802 1.00 95.69 73 GLY A N 1
ATOM 552 C CA . GLY A 1 73 ? -3.528 -1.481 17.460 1.00 95.69 73 GLY A CA 1
ATOM 553 C C . GLY A 1 73 ? -3.506 -0.886 16.051 1.00 95.69 73 GLY A C 1
ATOM 554 O O . GLY A 1 73 ? -4.260 -1.273 15.157 1.00 95.69 73 GLY A O 1
ATOM 555 N N . ILE A 1 74 ? -2.605 0.069 15.852 1.00 97.62 74 ILE A N 1
ATOM 556 C CA . ILE A 1 74 ? -2.293 0.678 14.562 1.00 97.62 74 ILE A CA 1
ATOM 557 C C . ILE A 1 74 ? -0.828 0.362 14.267 1.00 97.62 74 ILE A C 1
ATOM 559 O O . ILE A 1 74 ? 0.085 0.943 14.854 1.00 97.62 74 ILE A O 1
ATOM 563 N N . LEU A 1 75 ? -0.598 -0.574 13.354 1.00 98.38 75 LEU A N 1
ATOM 564 C CA . LEU A 1 75 ? 0.732 -0.939 12.895 1.00 98.38 75 LEU A CA 1
ATOM 565 C C . LEU A 1 75 ? 1.131 -0.074 11.702 1.00 98.38 75 LEU A C 1
ATOM 567 O O . LEU A 1 75 ? 0.535 -0.167 10.631 1.00 98.38 75 LEU A O 1
ATOM 571 N N . VAL A 1 76 ? 2.193 0.709 11.856 1.00 98.69 76 VAL A N 1
ATOM 572 C CA . VAL A 1 76 ? 2.875 1.386 10.749 1.00 98.69 76 VAL A CA 1
ATOM 573 C C . VAL A 1 76 ? 4.092 0.553 10.356 1.00 98.69 76 VAL A C 1
ATOM 575 O O . VAL A 1 76 ? 4.931 0.235 11.198 1.00 98.69 76 VAL A O 1
ATOM 578 N N . THR A 1 77 ? 4.201 0.151 9.092 1.00 98.56 77 THR A N 1
ATOM 579 C CA . THR A 1 77 ? 5.196 -0.857 8.700 1.00 98.56 77 THR A CA 1
ATOM 580 C C . THR A 1 77 ? 5.655 -0.740 7.249 1.00 98.56 77 THR A C 1
ATOM 582 O O . THR A 1 77 ? 4.932 -0.227 6.397 1.00 98.56 77 THR A O 1
ATOM 585 N N . GLY A 1 78 ? 6.883 -1.188 6.972 1.00 98.19 78 GLY A N 1
ATOM 586 C CA . GLY A 1 78 ? 7.384 -1.412 5.619 1.00 98.19 78 GLY A CA 1
ATOM 587 C C . GLY A 1 78 ? 6.958 -2.765 5.039 1.00 98.19 78 GLY A C 1
ATOM 588 O O . GLY A 1 78 ? 6.359 -3.608 5.708 1.00 98.19 78 GLY A O 1
ATOM 589 N N . TRP A 1 79 ? 7.295 -2.987 3.769 1.00 97.12 79 TRP A N 1
ATOM 590 C CA . TRP A 1 79 ? 6.934 -4.215 3.053 1.00 97.12 79 TRP A CA 1
ATOM 591 C C . TRP A 1 79 ? 7.668 -5.448 3.584 1.00 97.12 79 TRP A C 1
ATOM 593 O O . TRP A 1 79 ? 7.079 -6.521 3.687 1.00 97.12 79 TRP A O 1
ATOM 603 N N . GLU A 1 80 ? 8.948 -5.302 3.921 1.00 96.00 80 GLU A N 1
ATOM 604 C CA . GLU A 1 80 ? 9.802 -6.371 4.436 1.00 96.00 80 GLU A CA 1
ATOM 605 C C . GLU A 1 80 ? 9.287 -6.883 5.781 1.00 96.00 80 GLU A C 1
ATOM 607 O O . GLU A 1 80 ? 9.008 -8.073 5.916 1.00 96.00 80 GLU A O 1
ATOM 612 N N . PHE A 1 81 ? 9.053 -5.977 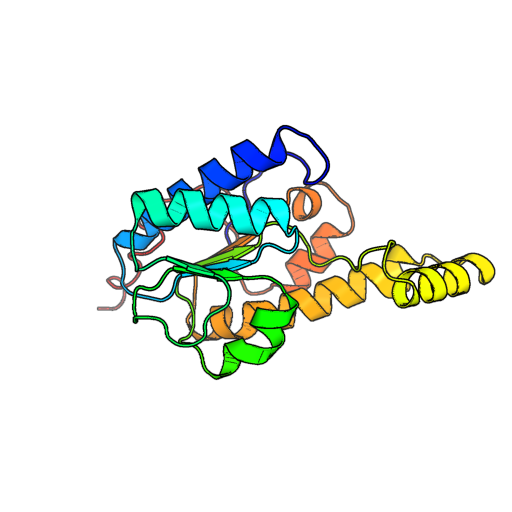6.733 1.00 97.94 81 PHE A N 1
ATOM 613 C CA . PHE A 1 81 ? 8.528 -6.338 8.047 1.00 97.94 81 PHE A CA 1
ATOM 614 C C . PHE A 1 81 ? 7.167 -7.036 7.940 1.00 97.94 81 PHE A C 1
ATOM 616 O O . PHE A 1 81 ? 6.958 -8.086 8.546 1.00 97.94 81 PHE A O 1
ATOM 623 N N . TRP A 1 82 ? 6.235 -6.493 7.148 1.00 97.75 82 TRP A N 1
ATOM 624 C CA . TRP A 1 82 ? 4.921 -7.117 6.977 1.00 97.75 82 TRP A CA 1
ATOM 625 C C . TRP A 1 82 ? 5.026 -8.521 6.381 1.00 97.75 82 TRP A C 1
ATOM 627 O O . TRP A 1 82 ? 4.411 -9.460 6.886 1.00 97.75 82 TRP A O 1
ATOM 637 N N . ARG A 1 83 ? 5.853 -8.703 5.348 1.00 96.56 83 ARG A N 1
ATOM 638 C CA . ARG A 1 83 ? 6.097 -10.021 4.748 1.00 96.56 83 ARG A CA 1
ATOM 639 C C . ARG A 1 83 ? 6.568 -11.037 5.784 1.00 96.56 83 ARG A C 1
ATOM 641 O O . ARG A 1 83 ? 6.084 -12.164 5.764 1.00 96.56 83 ARG A O 1
ATOM 648 N N . GLU A 1 84 ? 7.492 -10.648 6.651 1.00 97.38 84 GLU A N 1
ATOM 649 C CA . GLU A 1 84 ? 8.112 -11.544 7.629 1.00 97.38 84 GLU A CA 1
ATOM 650 C C . GLU A 1 84 ? 7.206 -11.846 8.825 1.00 97.38 84 GLU A C 1
ATOM 652 O O . GLU A 1 84 ? 7.267 -12.943 9.376 1.00 97.38 84 GLU A O 1
ATOM 657 N N . HIS A 1 85 ? 6.347 -10.901 9.214 1.00 96.88 85 HIS A N 1
ATOM 658 C CA . HIS A 1 85 ? 5.657 -10.964 10.502 1.00 96.88 85 HIS A CA 1
ATOM 659 C C . HIS A 1 85 ? 4.129 -11.014 10.435 1.00 96.88 85 HIS A C 1
ATOM 661 O O . HIS A 1 85 ? 3.505 -11.262 11.464 1.00 96.88 85 HIS A O 1
ATOM 667 N N . HIS A 1 86 ? 3.494 -10.833 9.271 1.00 94.62 86 HIS A N 1
ATOM 668 C CA . HIS A 1 86 ? 2.024 -10.845 9.183 1.00 94.62 86 HIS A CA 1
ATOM 669 C C . HIS A 1 86 ? 1.383 -12.129 9.734 1.00 94.62 86 HIS A C 1
ATOM 671 O O . HIS A 1 86 ? 0.275 -12.070 10.249 1.00 94.62 86 HIS A O 1
ATOM 677 N N . SER A 1 87 ? 2.069 -13.276 9.678 1.00 93.75 87 SER A N 1
ATOM 678 C CA . SER A 1 87 ? 1.536 -14.559 10.155 1.00 93.75 87 SER A CA 1
ATOM 679 C C . SER A 1 87 ? 1.390 -14.662 11.676 1.00 93.75 87 SER A C 1
ATOM 681 O O . SER A 1 87 ? 0.688 -15.547 12.152 1.00 93.75 87 SER A O 1
ATOM 683 N N . VAL A 1 88 ? 2.080 -13.811 12.445 1.00 93.94 88 VAL A N 1
ATOM 684 C CA . VAL A 1 88 ? 1.979 -13.769 13.918 1.00 93.94 88 VAL A CA 1
ATOM 685 C C . VAL A 1 88 ? 1.120 -12.606 14.413 1.00 93.94 88 VAL A C 1
ATOM 687 O O . VAL A 1 88 ? 0.988 -12.405 15.617 1.00 93.94 88 VAL A O 1
ATOM 690 N N . LEU A 1 89 ? 0.561 -11.826 13.489 1.00 93.38 89 LEU A N 1
ATOM 691 C CA . LEU A 1 89 ? -0.286 -10.680 13.776 1.00 93.38 89 LEU A CA 1
ATOM 692 C C . LEU A 1 89 ? -1.762 -11.041 13.567 1.00 93.38 89 LEU A C 1
ATOM 694 O O . LEU A 1 89 ? -2.071 -11.879 12.717 1.00 93.38 89 LEU A O 1
ATOM 698 N N . PRO A 1 90 ? -2.693 -10.394 14.290 1.00 91.50 90 PRO A N 1
ATOM 699 C CA . PRO A 1 90 ? -4.112 -10.503 13.984 1.00 91.50 90 PRO A CA 1
ATOM 700 C C . PRO A 1 90 ? -4.401 -10.090 12.538 1.00 91.50 90 PRO A C 1
ATOM 702 O O . PRO A 1 90 ? -3.740 -9.208 11.982 1.00 91.50 90 PRO A O 1
ATOM 705 N N . SER A 1 91 ? -5.427 -10.688 11.933 1.00 91.56 91 SER A N 1
ATOM 706 C CA . SER A 1 91 ? -5.881 -10.224 10.622 1.00 91.56 91 SER A CA 1
ATOM 707 C C . SER A 1 91 ? -6.385 -8.780 10.725 1.00 91.56 91 SER A C 1
ATOM 709 O O . SER A 1 91 ? -7.115 -8.453 11.665 1.00 91.56 91 SER A O 1
ATOM 711 N N . PRO A 1 92 ? -6.006 -7.898 9.787 1.00 94.50 92 PRO A N 1
ATOM 712 C CA . PRO A 1 92 ? -6.403 -6.503 9.846 1.00 94.50 92 PRO A CA 1
ATOM 713 C C . PRO A 1 92 ? -7.898 -6.353 9.577 1.00 94.50 92 PRO A C 1
ATOM 715 O O . PRO A 1 92 ? -8.483 -7.131 8.828 1.00 94.50 92 PRO A O 1
ATOM 718 N N . GLN A 1 93 ? -8.495 -5.302 10.123 1.00 94.06 93 GLN A N 1
ATOM 719 C CA . GLN A 1 93 ? -9.799 -4.796 9.695 1.00 94.06 93 GLN A CA 1
ATOM 720 C C . GLN A 1 93 ? -9.651 -3.690 8.640 1.00 94.06 93 GLN A C 1
ATOM 722 O O . GLN A 1 93 ? -10.480 -3.548 7.736 1.00 94.06 93 GLN A O 1
ATOM 727 N N . LEU A 1 94 ? -8.563 -2.926 8.732 1.00 96.19 94 LEU A N 1
ATOM 728 C CA . LEU A 1 94 ? -8.181 -1.894 7.781 1.00 96.19 94 LEU A CA 1
ATOM 729 C C . LEU A 1 94 ? -6.727 -2.112 7.369 1.00 96.19 94 LEU A C 1
ATOM 731 O O . LEU A 1 94 ? -5.836 -2.185 8.211 1.00 96.19 94 LEU A O 1
ATOM 735 N N . MET A 1 95 ? -6.478 -2.165 6.065 1.00 97.44 95 MET A N 1
ATOM 736 C CA . MET A 1 95 ? -5.135 -2.141 5.499 1.00 97.44 95 MET A CA 1
ATOM 737 C C . MET A 1 95 ? -5.000 -0.956 4.551 1.00 97.44 95 MET A C 1
ATOM 739 O O . MET A 1 95 ? -5.668 -0.902 3.522 1.00 97.44 95 MET A O 1
ATOM 743 N N . VAL A 1 96 ? -4.110 -0.023 4.867 1.00 98.38 96 VAL A N 1
ATOM 744 C CA . VAL A 1 96 ? -3.769 1.121 4.024 1.00 98.38 96 VAL A CA 1
ATOM 745 C C . VAL A 1 96 ? -2.418 0.877 3.369 1.00 98.38 96 VAL A C 1
ATOM 747 O O . VAL A 1 96 ? -1.450 0.562 4.047 1.00 98.38 96 VAL A O 1
ATOM 750 N N . ILE A 1 97 ? -2.334 1.037 2.054 1.00 98.44 97 ILE A N 1
ATOM 751 C CA . ILE A 1 97 ? -1.111 0.862 1.269 1.00 98.44 97 ILE A CA 1
ATOM 752 C C . ILE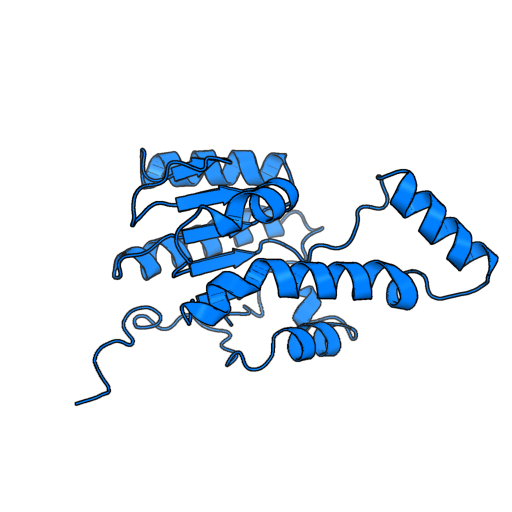 A 1 97 ? -0.791 2.193 0.606 1.00 98.44 97 ILE A C 1
ATOM 754 O O . ILE A 1 97 ? -1.564 2.665 -0.228 1.00 98.44 97 ILE A O 1
ATOM 758 N N . ALA A 1 98 ? 0.341 2.794 0.974 1.00 97.81 98 ALA A N 1
ATOM 759 C CA . ALA A 1 98 ? 0.739 4.105 0.472 1.00 97.81 98 ALA A CA 1
ATOM 760 C C . ALA A 1 98 ? 1.007 4.088 -1.033 1.00 97.81 98 ALA A C 1
ATOM 762 O O . ALA A 1 98 ? 0.491 4.915 -1.771 1.00 97.81 98 ALA A O 1
ATOM 763 N N . THR A 1 99 ? 1.817 3.143 -1.502 1.00 97.19 99 THR A N 1
ATOM 764 C CA . THR A 1 99 ? 2.267 3.092 -2.894 1.00 97.19 99 THR A CA 1
ATOM 765 C C . THR A 1 99 ? 2.366 1.650 -3.367 1.00 97.19 99 THR A C 1
ATOM 767 O O . THR A 1 99 ? 2.536 0.728 -2.571 1.00 97.19 99 THR A O 1
ATOM 770 N N . LEU A 1 100 ? 2.263 1.435 -4.679 1.00 97.19 100 LEU A N 1
ATOM 771 C CA . LEU A 1 100 ? 2.521 0.127 -5.275 1.00 97.19 100 LEU A CA 1
ATOM 772 C C . LEU A 1 100 ? 3.947 -0.349 -4.942 1.00 97.19 100 LEU A C 1
ATOM 774 O O . LEU A 1 100 ? 4.882 0.441 -5.122 1.00 97.19 100 LEU A O 1
ATOM 778 N N . PRO A 1 101 ? 4.141 -1.629 -4.564 1.00 96.94 101 PRO A N 1
ATOM 779 C CA . PRO A 1 101 ? 5.444 -2.202 -4.211 1.00 96.94 101 PRO A CA 1
ATOM 780 C C . PRO A 1 101 ? 6.306 -2.492 -5.452 1.00 96.94 101 PRO A C 1
ATOM 782 O O . PRO A 1 101 ? 6.737 -3.618 -5.698 1.00 96.94 101 PRO A O 1
ATOM 785 N N . LEU A 1 102 ? 6.524 -1.482 -6.294 1.00 96.88 102 LEU A N 1
ATOM 786 C CA . LEU A 1 102 ? 7.442 -1.589 -7.423 1.00 96.88 102 LEU A CA 1
ATOM 787 C C . LEU A 1 102 ? 8.876 -1.717 -6.890 1.00 96.88 102 LEU A C 1
ATOM 789 O O . LEU A 1 102 ? 9.284 -0.873 -6.089 1.00 96.88 102 LEU A O 1
ATOM 793 N N . PRO A 1 103 ? 9.659 -2.720 -7.333 1.00 96.31 103 PRO A N 1
ATOM 794 C CA . PRO A 1 103 ? 11.042 -2.852 -6.890 1.00 96.31 103 PRO A CA 1
ATOM 795 C C . PRO A 1 103 ? 11.854 -1.588 -7.201 1.00 96.31 103 PRO A C 1
ATOM 797 O O . PRO A 1 103 ? 11.802 -1.076 -8.324 1.00 96.31 103 PRO A O 1
ATOM 800 N N . SER A 1 104 ? 12.608 -1.097 -6.215 1.00 94.06 104 SER A N 1
ATOM 801 C CA . SER A 1 104 ? 13.421 0.114 -6.369 1.00 94.06 104 SER A CA 1
ATOM 802 C C . SER A 1 104 ? 14.575 -0.113 -7.344 1.00 94.06 104 SER A C 1
ATOM 804 O O . SER A 1 104 ? 15.321 -1.082 -7.217 1.00 94.06 104 SER A O 1
ATOM 806 N N . LEU A 1 105 ? 14.758 0.813 -8.289 1.00 94.75 105 LEU A N 1
ATOM 807 C CA . LEU A 1 105 ? 15.890 0.800 -9.222 1.00 94.75 105 LEU A CA 1
ATOM 808 C C . LEU A 1 105 ? 17.230 1.116 -8.543 1.00 94.75 105 LEU A C 1
ATOM 810 O O . LEU A 1 105 ? 18.274 0.860 -9.134 1.00 94.75 105 LEU A O 1
ATOM 814 N N . GLU A 1 10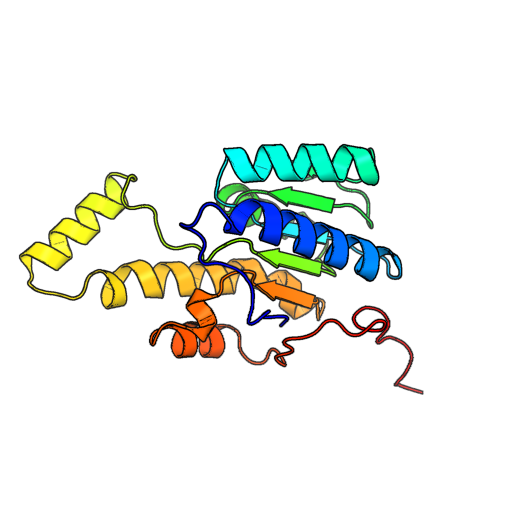6 ? 17.206 1.644 -7.320 1.00 94.38 106 GLU A N 1
ATOM 815 C CA . GLU A 1 106 ? 18.405 1.887 -6.511 1.00 94.38 106 GLU A CA 1
ATOM 816 C C . GLU A 1 106 ? 18.975 0.586 -5.932 1.00 94.38 106 GLU A C 1
ATOM 818 O O . GLU A 1 106 ? 20.151 0.521 -5.582 1.00 94.38 106 GLU A O 1
ATOM 823 N N . ASN A 1 107 ? 18.170 -0.483 -5.868 1.00 96.12 107 ASN A N 1
ATOM 824 C CA . ASN A 1 107 ? 18.647 -1.793 -5.447 1.00 96.12 107 ASN A CA 1
ATOM 825 C C . ASN A 1 107 ? 19.530 -2.413 -6.555 1.00 96.12 107 ASN A C 1
ATOM 827 O O . ASN A 1 107 ? 19.031 -2.652 -7.663 1.00 96.12 107 ASN A O 1
ATOM 831 N N . PRO A 1 108 ? 20.802 -2.766 -6.274 1.00 97.62 108 PRO A N 1
ATOM 832 C CA . PRO A 1 108 ? 21.721 -3.292 -7.286 1.00 97.62 108 PRO A CA 1
ATOM 833 C C . PRO A 1 108 ? 21.225 -4.557 -8.003 1.00 97.62 108 PRO A C 1
ATOM 835 O O . PRO A 1 108 ? 21.458 -4.723 -9.202 1.00 97.62 108 PRO A O 1
ATOM 838 N N . LEU A 1 109 ? 20.503 -5.441 -7.306 1.00 97.62 109 LEU A N 1
ATOM 839 C CA . LEU A 1 109 ? 19.949 -6.665 -7.895 1.00 97.62 109 LEU A CA 1
ATOM 840 C C . LEU A 1 109 ? 18.803 -6.351 -8.865 1.00 97.62 109 LEU A C 1
ATOM 842 O O . LEU A 1 109 ? 18.711 -6.950 -9.941 1.00 97.62 109 LEU A O 1
ATOM 846 N N . VAL A 1 110 ? 17.951 -5.387 -8.508 1.00 98.12 110 VAL A N 1
ATOM 847 C CA . VAL A 1 110 ? 16.873 -4.897 -9.380 1.00 98.12 110 VAL A CA 1
ATOM 848 C C . VAL A 1 110 ? 17.480 -4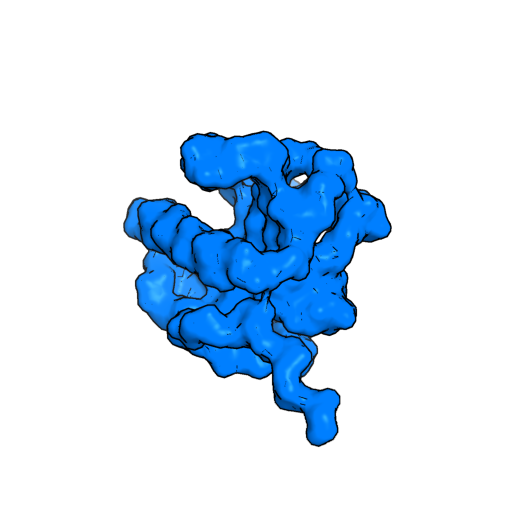.221 -10.608 1.00 98.12 110 VAL A C 1
ATOM 850 O O . VAL A 1 110 ? 17.107 -4.554 -11.735 1.00 98.12 110 VAL A O 1
ATOM 853 N N . ALA A 1 111 ? 18.460 -3.335 -10.411 1.00 98.38 111 ALA A N 1
ATOM 854 C CA . ALA A 1 111 ? 19.158 -2.633 -11.484 1.00 98.38 111 ALA A CA 1
ATOM 855 C C . ALA A 1 111 ? 19.828 -3.604 -12.471 1.00 98.38 111 ALA A C 1
ATOM 857 O O . ALA A 1 111 ? 19.668 -3.459 -13.685 1.00 98.38 111 ALA A O 1
ATOM 858 N N . GLY A 1 112 ? 20.509 -4.640 -11.968 1.00 98.38 112 GLY A N 1
ATOM 859 C CA . GLY A 1 112 ? 21.136 -5.674 -12.794 1.00 98.38 112 GLY A CA 1
ATOM 860 C C . GLY A 1 112 ? 20.130 -6.453 -13.646 1.00 98.38 112 GLY A C 1
ATOM 861 O O . GLY A 1 112 ? 20.355 -6.665 -14.842 1.00 98.38 112 GLY A O 1
ATOM 862 N N . ARG A 1 113 ? 18.975 -6.819 -13.073 1.00 98.06 113 ARG A N 1
ATOM 863 C CA . ARG A 1 113 ? 17.878 -7.461 -13.817 1.00 98.06 113 ARG A CA 1
ATOM 864 C C . ARG A 1 113 ? 17.294 -6.541 -14.882 1.00 98.06 113 ARG A C 1
ATOM 866 O O . ARG A 1 113 ? 17.117 -6.964 -16.021 1.00 98.06 113 ARG A O 1
ATOM 873 N N . VAL A 1 114 ? 17.053 -5.275 -14.551 1.00 98.44 114 VAL A N 1
ATOM 874 C CA . VAL A 1 114 ? 16.581 -4.276 -15.519 1.00 98.44 114 VAL A CA 1
ATOM 875 C C . VAL A 1 114 ? 17.587 -4.104 -16.661 1.00 98.44 114 VAL A C 1
ATOM 877 O O . VAL A 1 114 ? 17.191 -4.088 -17.826 1.00 98.44 114 VAL A O 1
ATOM 880 N N . ALA A 1 115 ? 18.887 -4.046 -16.363 1.00 98.31 115 ALA A N 1
ATOM 881 C CA . ALA A 1 115 ? 19.940 -3.968 -17.374 1.00 98.31 115 ALA A CA 1
ATOM 882 C C . ALA A 1 115 ? 19.989 -5.214 -18.277 1.00 98.31 115 ALA A C 1
ATOM 884 O O . ALA A 1 115 ? 20.264 -5.095 -19.470 1.00 98.31 115 ALA A O 1
ATOM 885 N N . HIS A 1 116 ? 19.702 -6.406 -17.745 1.00 98.19 116 HIS A N 1
ATOM 886 C CA . HIS A 1 116 ? 19.572 -7.625 -18.548 1.00 98.19 116 HIS A CA 1
ATOM 887 C C . HIS A 1 116 ? 18.431 -7.516 -19.572 1.00 98.19 116 HIS A C 1
ATOM 889 O O . HIS A 1 116 ? 18.685 -7.654 -20.765 1.00 98.19 116 HIS A O 1
ATOM 895 N N . TYR A 1 117 ? 17.214 -7.171 -19.142 1.00 98.31 117 TYR A N 1
ATOM 896 C CA . TYR A 1 117 ? 16.077 -6.981 -20.054 1.00 98.31 117 TYR A CA 1
ATOM 897 C C . TYR A 1 117 ? 16.327 -5.875 -21.090 1.00 98.31 117 TYR A C 1
ATOM 899 O O . TYR A 1 117 ? 16.005 -6.050 -22.264 1.00 98.31 117 TYR A O 1
ATOM 907 N N . LYS A 1 118 ? 16.956 -4.761 -20.685 1.00 97.69 118 LYS A N 1
ATOM 908 C CA . LYS A 1 118 ? 17.336 -3.678 -21.607 1.00 97.69 118 LYS A CA 1
ATOM 909 C C . LYS A 1 118 ? 18.293 -4.161 -22.701 1.00 97.69 118 LYS A C 1
ATOM 911 O O . LYS A 1 118 ? 18.065 -3.850 -23.865 1.00 97.69 118 LYS A O 1
ATOM 916 N N . ARG A 1 119 ? 19.326 -4.945 -22.356 1.00 98.31 119 ARG A N 1
ATOM 917 C CA . ARG A 1 119 ? 20.263 -5.532 -23.339 1.00 98.31 119 ARG A CA 1
ATOM 918 C C . ARG A 1 119 ? 19.565 -6.477 -24.320 1.00 98.31 119 ARG A C 1
ATOM 920 O O . ARG A 1 119 ? 19.946 -6.534 -25.484 1.00 98.31 119 ARG A O 1
ATOM 927 N N . SER A 1 120 ? 18.523 -7.163 -23.863 1.00 97.75 120 SER A N 1
ATOM 928 C CA . SER A 1 120 ? 17.688 -8.044 -24.686 1.00 97.75 120 SER A CA 1
ATOM 929 C C . SER A 1 120 ? 16.566 -7.314 -25.442 1.00 97.75 120 SER A C 1
ATOM 931 O O . SER A 1 120 ? 15.732 -7.979 -26.045 1.00 97.75 120 SER A O 1
ATOM 933 N N . HIS A 1 121 ? 16.522 -5.972 -25.428 1.00 97.88 121 HIS A N 1
ATOM 934 C CA . HIS A 1 121 ? 15.471 -5.150 -26.056 1.00 97.88 121 HIS A CA 1
ATOM 935 C C . HIS A 1 121 ? 14.045 -5.504 -25.592 1.00 97.88 121 HIS A C 1
ATOM 937 O O . HIS A 1 121 ? 13.079 -5.422 -26.347 1.00 97.88 121 HIS A O 1
ATOM 943 N N . GLN A 1 122 ? 13.913 -5.908 -24.331 1.00 98.31 122 GLN A N 1
ATOM 944 C CA . GLN A 1 122 ? 12.660 -6.340 -23.725 1.00 98.31 122 GLN A CA 1
ATOM 945 C C . GLN A 1 122 ? 12.104 -5.288 -22.754 1.00 98.31 122 GLN A C 1
ATOM 947 O O . GLN A 1 122 ? 12.847 -4.527 -22.125 1.00 98.31 122 GLN A O 1
ATOM 952 N N . ASP A 1 123 ? 10.778 -5.274 -22.588 1.00 97.94 123 ASP A N 1
ATOM 953 C CA . ASP A 1 123 ? 10.092 -4.403 -21.628 1.00 97.94 123 ASP A CA 1
ATOM 954 C C . ASP A 1 123 ? 10.302 -4.910 -20.192 1.00 97.94 123 ASP A C 1
ATOM 956 O O . ASP A 1 123 ? 9.542 -5.719 -19.655 1.00 97.94 123 ASP A O 1
ATOM 960 N N . TRP A 1 124 ? 11.362 -4.415 -19.558 1.00 98.25 124 TRP A N 1
ATOM 961 C CA . TRP A 1 124 ? 11.730 -4.719 -18.175 1.00 98.25 124 TRP A CA 1
ATOM 962 C C . TRP A 1 124 ? 10.641 -4.348 -17.158 1.00 98.25 124 TRP A C 1
ATOM 964 O O . TRP A 1 124 ? 10.561 -4.960 -16.091 1.00 98.25 124 TRP A O 1
ATOM 974 N N . PHE A 1 125 ? 9.794 -3.358 -17.450 1.00 98.00 125 PHE A N 1
ATOM 975 C CA . PHE A 1 125 ? 8.723 -2.981 -16.536 1.00 98.00 125 PHE A CA 1
ATOM 976 C C . PHE A 1 125 ? 7.633 -4.052 -16.549 1.00 98.00 125 PHE A C 1
ATOM 978 O O . PHE A 1 125 ? 7.262 -4.564 -15.493 1.00 98.00 125 PHE A O 1
ATOM 985 N N . ARG A 1 126 ? 7.166 -4.443 -17.740 1.00 97.44 126 ARG A N 1
ATOM 986 C CA . ARG A 1 126 ? 6.100 -5.447 -17.897 1.00 97.44 126 ARG A CA 1
ATOM 987 C C . ARG A 1 126 ? 6.543 -6.865 -17.571 1.00 97.44 126 ARG A C 1
ATOM 989 O O . ARG A 1 126 ? 5.734 -7.634 -17.064 1.00 97.44 126 ARG A O 1
ATOM 996 N N . LEU A 1 127 ? 7.795 -7.214 -17.852 1.00 97.88 127 LEU A N 1
ATOM 997 C CA . LEU A 1 127 ? 8.305 -8.573 -17.657 1.00 97.88 127 LEU A CA 1
ATOM 998 C C . LEU A 1 127 ? 8.896 -8.804 -16.265 1.00 97.88 127 LEU A C 1
ATOM 1000 O O . LEU A 1 127 ? 9.036 -9.952 -15.852 1.00 97.88 127 LEU A O 1
ATOM 1004 N N . TYR A 1 128 ? 9.232 -7.742 -15.527 1.00 98.25 128 TYR A N 1
ATOM 1005 C CA . TYR A 1 128 ? 9.858 -7.880 -14.214 1.00 98.25 128 TYR A CA 1
ATOM 1006 C C . TYR A 1 128 ? 9.224 -7.019 -13.122 1.00 98.25 128 TYR A C 1
ATOM 1008 O O . TYR A 1 128 ? 8.697 -7.588 -12.162 1.00 98.25 128 TYR A O 1
ATOM 1016 N N . LEU A 1 129 ? 9.248 -5.686 -13.223 1.00 98.38 129 LEU A N 1
ATOM 1017 C CA . LEU A 1 129 ? 8.798 -4.852 -12.098 1.00 98.38 129 LEU A CA 1
ATOM 1018 C C . LEU A 1 129 ? 7.320 -5.053 -11.764 1.00 98.38 129 LEU A C 1
ATOM 1020 O O . LEU A 1 129 ? 6.978 -5.258 -10.601 1.00 98.38 129 LEU A O 1
ATOM 1024 N N . LEU A 1 130 ? 6.454 -5.006 -12.775 1.00 98.31 130 LEU A N 1
ATOM 1025 C CA . LEU A 1 130 ? 5.012 -5.097 -12.589 1.00 98.31 130 LEU A CA 1
ATOM 1026 C C . LEU A 1 130 ? 4.581 -6.475 -12.056 1.00 98.31 130 LEU A C 1
ATOM 1028 O O . LEU A 1 130 ? 3.890 -6.493 -11.039 1.00 98.31 130 LEU A O 1
ATOM 1032 N N . PRO A 1 131 ? 5.009 -7.623 -12.625 1.00 97.81 131 PRO A N 1
ATOM 1033 C CA . PRO A 1 131 ? 4.699 -8.932 -12.049 1.00 97.81 131 PRO A CA 1
ATOM 1034 C C . PRO A 1 131 ? 5.218 -9.097 -10.619 1.00 97.81 131 PRO A C 1
ATOM 1036 O O . PRO A 1 131 ? 4.532 -9.674 -9.779 1.00 97.81 131 PRO A O 1
ATOM 1039 N N . THR A 1 132 ? 6.406 -8.558 -10.317 1.00 98.06 132 THR A N 1
ATOM 1040 C CA . THR A 1 132 ? 6.960 -8.598 -8.956 1.00 98.06 132 THR A CA 1
ATOM 1041 C C . THR A 1 132 ? 6.077 -7.817 -7.985 1.00 98.06 132 THR A C 1
ATOM 1043 O O . THR A 1 132 ? 5.717 -8.351 -6.940 1.00 98.06 132 THR A O 1
ATOM 1046 N N . ALA A 1 133 ? 5.665 -6.600 -8.353 1.00 97.94 133 ALA A N 1
ATOM 1047 C CA . ALA A 1 133 ? 4.783 -5.771 -7.535 1.00 97.94 133 ALA A CA 1
ATOM 1048 C C . ALA A 1 133 ? 3.383 -6.379 -7.364 1.00 97.94 133 ALA A C 1
ATOM 1050 O O . ALA A 1 133 ? 2.805 -6.302 -6.286 1.00 97.94 133 ALA A O 1
ATOM 1051 N N . VAL A 1 134 ? 2.837 -7.005 -8.410 1.00 97.81 134 VAL A N 1
ATOM 1052 C CA . VAL A 1 134 ? 1.537 -7.688 -8.348 1.00 97.81 134 VAL A CA 1
ATOM 1053 C C . VAL A 1 134 ? 1.586 -8.868 -7.377 1.00 97.81 134 VAL A C 1
ATOM 1055 O O . VAL A 1 134 ? 0.741 -8.946 -6.488 1.00 97.81 134 VAL A O 1
ATOM 1058 N N . ASN A 1 135 ? 2.593 -9.739 -7.497 1.00 97.12 135 ASN A N 1
ATOM 1059 C CA . ASN A 1 135 ? 2.786 -10.862 -6.573 1.00 97.12 135 ASN A CA 1
ATOM 1060 C C . ASN A 1 135 ? 2.953 -10.378 -5.133 1.00 97.12 135 ASN A C 1
ATOM 1062 O O . ASN A 1 135 ? 2.449 -10.990 -4.192 1.00 97.12 135 ASN A O 1
ATOM 1066 N N . GLU A 1 136 ? 3.674 -9.274 -4.966 1.00 97.38 136 GLU A N 1
ATOM 1067 C CA . GLU A 1 136 ? 3.907 -8.688 -3.663 1.00 97.38 136 GLU A CA 1
ATOM 1068 C C . GLU A 1 136 ? 2.634 -8.177 -3.010 1.00 97.38 136 GLU A C 1
ATOM 1070 O O . GLU A 1 136 ? 2.322 -8.524 -1.872 1.00 97.38 136 GLU A O 1
ATOM 1075 N N . LEU A 1 137 ? 1.865 -7.415 -3.777 1.00 97.12 137 LEU A N 1
ATOM 1076 C CA . LEU A 1 137 ? 0.599 -6.872 -3.342 1.00 97.12 137 LEU A CA 1
ATOM 1077 C C . LEU A 1 137 ? -0.392 -7.985 -2.980 1.00 97.12 137 LEU A C 1
ATOM 1079 O O . LEU A 1 137 ? -1.013 -7.914 -1.925 1.00 97.12 137 LEU A O 1
ATOM 1083 N N . GLN A 1 138 ? -0.508 -9.029 -3.809 1.00 95.81 138 GLN A N 1
ATOM 1084 C CA . GLN A 1 138 ? -1.395 -10.169 -3.546 1.00 95.81 138 GLN A CA 1
ATOM 1085 C C . GLN A 1 138 ? -1.065 -10.880 -2.233 1.00 95.81 138 GLN A C 1
ATOM 1087 O O . GLN A 1 138 ? -1.981 -11.195 -1.477 1.00 95.81 138 GLN A O 1
ATOM 1092 N N . ARG A 1 139 ? 0.224 -11.106 -1.952 1.00 95.06 139 ARG A N 1
ATOM 1093 C CA . ARG A 1 139 ? 0.657 -11.696 -0.679 1.00 95.06 139 ARG A CA 1
ATOM 1094 C C . ARG A 1 139 ? 0.339 -10.785 0.497 1.00 95.06 139 ARG A C 1
ATOM 1096 O O . ARG A 1 139 ? -0.236 -11.243 1.476 1.00 95.06 139 ARG A O 1
ATOM 1103 N N . ALA A 1 140 ? 0.670 -9.499 0.388 1.00 96.06 140 ALA A N 1
ATOM 1104 C CA . ALA A 1 140 ? 0.476 -8.556 1.481 1.00 96.06 140 ALA A CA 1
ATOM 1105 C C . ALA A 1 140 ? -0.997 -8.416 1.888 1.00 96.06 140 ALA A C 1
ATOM 1107 O O . ALA A 1 140 ? -1.278 -8.304 3.077 1.00 96.06 140 ALA A O 1
ATOM 1108 N N . ILE A 1 141 ? -1.929 -8.467 0.931 1.00 95.69 141 ILE A N 1
ATOM 1109 C CA . ILE A 1 141 ? -3.364 -8.341 1.217 1.00 95.69 141 ILE A CA 1
ATOM 1110 C C . ILE A 1 141 ? -4.056 -9.666 1.566 1.00 95.69 141 ILE A C 1
ATOM 1112 O O . ILE A 1 141 ? -5.263 -9.656 1.798 1.00 95.69 141 ILE A O 1
ATOM 1116 N N . ALA A 1 142 ? -3.354 -10.803 1.577 1.00 94.06 142 ALA A N 1
ATOM 1117 C CA . ALA A 1 142 ? -3.981 -12.097 1.853 1.00 94.06 142 ALA A CA 1
ATOM 1118 C C . ALA A 1 142 ? -4.695 -12.134 3.225 1.00 94.06 142 ALA A C 1
ATOM 1120 O O . ALA A 1 142 ? -5.886 -12.452 3.229 1.00 94.06 142 ALA A O 1
ATOM 1121 N N . PRO A 1 143 ? -4.091 -11.664 4.340 1.00 93.06 143 PRO A N 1
ATOM 1122 C CA . PRO A 1 143 ? -4.785 -11.612 5.634 1.00 93.06 143 PRO A CA 1
ATOM 1123 C C . PRO A 1 143 ? -6.024 -10.707 5.610 1.00 93.06 143 PRO A C 1
ATOM 1125 O O . PRO A 1 143 ? -7.058 -11.025 6.185 1.00 93.06 143 PRO A O 1
ATOM 1128 N N . ALA A 1 144 ? -5.947 -9.589 4.879 1.00 92.12 144 ALA A N 1
ATOM 1129 C CA . ALA A 1 144 ? -7.060 -8.658 4.707 1.00 92.12 144 ALA A CA 1
ATOM 1130 C C . ALA A 1 144 ? -8.233 -9.273 3.915 1.00 92.12 144 ALA A C 1
ATOM 1132 O O . ALA A 1 144 ? -9.385 -8.897 4.115 1.00 92.12 144 ALA A O 1
ATOM 1133 N N . ARG A 1 145 ? -7.970 -10.220 3.005 1.00 89.31 145 ARG A N 1
ATOM 1134 C CA . ARG A 1 145 ? -9.032 -10.939 2.282 1.00 89.31 145 ARG A CA 1
ATOM 1135 C C . ARG A 1 145 ? -9.764 -11.926 3.180 1.00 89.31 145 ARG A C 1
ATOM 1137 O O . ARG A 1 145 ? -10.982 -12.030 3.077 1.00 89.31 145 ARG A O 1
ATOM 11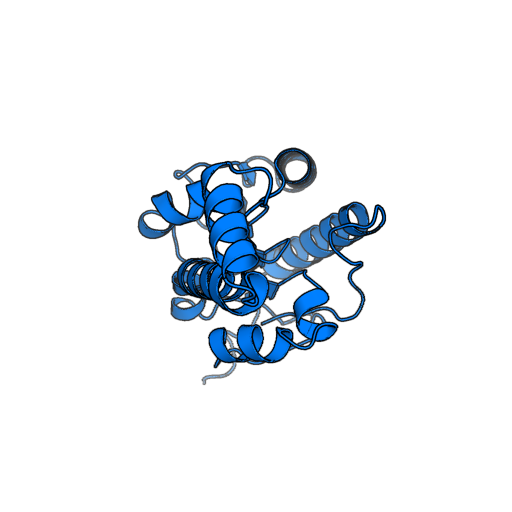44 N N . GLU A 1 146 ? -9.031 -12.624 4.038 1.00 86.69 146 GLU A N 1
ATOM 1145 C CA . GLU A 1 146 ? -9.580 -13.627 4.955 1.00 86.69 146 GLU A CA 1
ATOM 1146 C C . GLU A 1 146 ? -10.529 -12.990 5.979 1.00 86.69 146 GLU A C 1
ATOM 1148 O O . GLU A 1 146 ? -11.617 -13.513 6.219 1.00 86.69 146 GLU A O 1
ATOM 1153 N N . SER A 1 147 ? -10.179 -11.809 6.497 1.00 86.94 147 SER A N 1
ATOM 1154 C CA . SER A 1 147 ? -11.002 -11.049 7.448 1.00 86.94 147 SER A CA 1
ATOM 1155 C C . SER A 1 147 ? -12.051 -10.133 6.809 1.00 86.94 147 SER A C 1
ATOM 1157 O O . SER A 1 147 ? -12.735 -9.407 7.528 1.00 86.94 147 SER A O 1
ATOM 1159 N N . LYS A 1 148 ? -12.194 -10.130 5.473 1.00 86.19 148 LYS A N 1
ATOM 1160 C CA . LYS A 1 148 ? -13.051 -9.178 4.730 1.00 86.19 148 LYS A CA 1
ATOM 1161 C C . LYS A 1 148 ? -12.737 -7.706 5.056 1.00 86.19 148 LYS A C 1
ATOM 1163 O O . LYS A 1 148 ? -13.623 -6.853 5.055 1.00 86.19 148 LYS A O 1
ATOM 1168 N N . ALA A 1 149 ? -11.467 -7.412 5.312 1.00 90.75 149 ALA A N 1
ATOM 1169 C CA . ALA A 1 149 ? -10.981 -6.088 5.656 1.00 90.75 149 ALA A CA 1
ATOM 1170 C C . ALA A 1 149 ? -11.180 -5.071 4.530 1.00 90.75 149 ALA A C 1
ATOM 1172 O O . ALA A 1 149 ? -11.135 -5.376 3.328 1.00 90.75 149 ALA A O 1
ATOM 1173 N N . VAL A 1 150 ? -11.256 -3.804 4.922 1.00 94.25 150 VAL A N 1
ATOM 1174 C CA . VAL A 1 150 ? -11.137 -2.695 3.982 1.00 94.25 150 VAL A CA 1
ATOM 1175 C C . VAL A 1 150 ? -9.669 -2.546 3.593 1.00 94.25 150 VAL A C 1
ATOM 1177 O O . VAL A 1 150 ? -8.823 -2.184 4.405 1.00 94.25 150 VAL A O 1
ATOM 1180 N N . VAL A 1 151 ? -9.360 -2.783 2.319 1.00 96.12 151 VAL A N 1
ATOM 1181 C CA . VAL A 1 151 ? -8.058 -2.435 1.731 1.00 96.12 151 VAL A CA 1
ATOM 1182 C C . VAL A 1 151 ? -8.167 -1.067 1.066 1.00 96.12 151 VAL A C 1
ATOM 1184 O O . VAL A 1 151 ? -8.962 -0.913 0.139 1.00 96.12 151 VAL A O 1
ATOM 1187 N N . ALA A 1 152 ? -7.373 -0.097 1.504 1.00 97.19 152 ALA A N 1
ATOM 1188 C CA . ALA A 1 152 ? -7.214 1.222 0.907 1.00 97.19 152 ALA A CA 1
ATOM 1189 C C . ALA A 1 152 ? -5.874 1.293 0.165 1.00 97.19 152 ALA A C 1
ATOM 1191 O O . ALA A 1 152 ? -4.818 1.254 0.788 1.00 97.19 152 ALA A O 1
ATOM 1192 N N . LEU A 1 153 ? -5.904 1.408 -1.162 1.00 97.31 153 LEU A N 1
ATOM 1193 C CA . LEU A 1 153 ? -4.693 1.538 -1.974 1.00 97.31 153 LEU A CA 1
ATOM 1194 C C . LEU A 1 153 ? -4.568 2.981 -2.468 1.00 97.31 153 LEU A C 1
ATOM 1196 O O . LEU A 1 153 ? -5.274 3.428 -3.368 1.00 97.31 153 LEU A O 1
ATOM 1200 N N . LEU A 1 154 ? -3.666 3.725 -1.844 1.00 97.38 154 LEU A N 1
ATOM 1201 C CA . LEU A 1 154 ? -3.524 5.168 -1.995 1.00 97.38 154 LEU A CA 1
ATOM 1202 C C . LEU A 1 154 ? -2.532 5.527 -3.113 1.00 97.38 154 LEU A C 1
ATOM 1204 O O . LEU A 1 154 ? -1.713 6.423 -2.978 1.00 97.38 154 LEU A O 1
ATOM 1208 N N . ASP A 1 155 ? -2.627 4.835 -4.251 1.00 96.75 155 ASP A N 1
ATOM 1209 C CA . ASP A 1 155 ? -1.750 5.043 -5.404 1.00 96.75 155 ASP A CA 1
ATOM 1210 C C . ASP A 1 155 ? -2.563 5.281 -6.680 1.00 96.75 155 ASP A C 1
ATOM 1212 O O . ASP A 1 155 ? -3.111 4.355 -7.289 1.00 96.75 155 ASP A O 1
ATOM 1216 N N . SER A 1 156 ? -2.610 6.537 -7.128 1.00 95.31 156 SER A N 1
ATOM 1217 C CA . SER A 1 156 ? -3.400 6.939 -8.297 1.00 95.31 156 SER A CA 1
ATOM 1218 C C . SER A 1 156 ? -2.917 6.317 -9.610 1.00 95.31 156 SER A C 1
ATOM 1220 O O . SER A 1 156 ? -3.667 6.283 -10.590 1.00 95.31 156 SER A O 1
ATOM 1222 N N . ARG A 1 157 ? -1.711 5.728 -9.655 1.00 96.06 157 ARG A N 1
ATOM 1223 C CA . ARG A 1 157 ? -1.226 5.005 -10.842 1.00 96.06 157 ARG A CA 1
ATOM 1224 C C . ARG A 1 157 ? -2.087 3.789 -11.173 1.00 96.06 157 ARG A C 1
ATOM 1226 O O . ARG A 1 157 ? -2.165 3.424 -12.341 1.00 96.06 157 ARG A O 1
ATOM 1233 N N . VAL A 1 158 ? -2.756 3.192 -10.186 1.00 95.44 158 VAL A N 1
ATOM 1234 C CA . VAL A 1 158 ? -3.686 2.066 -10.393 1.00 95.44 158 VAL A CA 1
ATOM 1235 C C . VAL A 1 158 ? -4.867 2.463 -11.275 1.00 95.44 158 VAL A C 1
ATOM 1237 O O . VAL A 1 158 ? -5.407 1.629 -11.993 1.00 95.44 158 VAL A O 1
ATOM 1240 N N . VAL A 1 159 ? -5.264 3.733 -11.246 1.00 92.69 159 VAL A N 1
ATOM 1241 C CA . VAL A 1 159 ? -6.359 4.245 -12.075 1.00 92.69 159 VAL A CA 1
ATOM 1242 C C . VAL A 1 159 ? -5.829 4.892 -13.350 1.00 92.69 159 VAL A C 1
ATOM 1244 O O . VAL A 1 159 ? -6.381 4.689 -14.425 1.00 92.69 159 VAL A O 1
ATOM 1247 N N . ASN A 1 160 ? -4.739 5.651 -13.235 1.00 93.44 160 ASN A N 1
ATOM 1248 C CA . ASN A 1 160 ? -4.279 6.550 -14.291 1.00 93.44 160 ASN A CA 1
ATOM 1249 C C . ASN A 1 160 ? -3.302 5.899 -15.283 1.00 93.44 160 ASN A C 1
ATOM 1251 O O . ASN A 1 160 ? -2.927 6.522 -16.277 1.00 93.44 160 ASN A O 1
ATOM 1255 N N . ARG A 1 161 ? -2.825 4.674 -15.025 1.00 94.88 161 ARG A N 1
ATOM 1256 C CA . ARG A 1 161 ? -1.882 3.965 -15.906 1.00 94.88 161 ARG A CA 1
ATOM 1257 C C . ARG A 1 161 ? -2.522 2.727 -16.518 1.00 94.88 161 ARG A C 1
ATOM 1259 O O . ARG A 1 161 ? -3.292 2.024 -15.876 1.00 94.88 161 ARG A O 1
ATOM 1266 N N . SER A 1 162 ? -2.117 2.404 -17.747 1.00 95.19 162 SER A N 1
ATOM 1267 C CA . SER A 1 162 ? -2.646 1.256 -18.501 1.00 95.19 162 SER A CA 1
ATOM 1268 C C . SER A 1 162 ? -2.419 -0.094 -17.814 1.00 95.19 162 SER A C 1
ATOM 1270 O O . SER A 1 162 ? -3.218 -1.009 -17.981 1.00 95.19 162 SER A O 1
ATOM 1272 N N . TYR A 1 163 ? -1.366 -0.226 -17.003 1.00 95.94 163 TYR A N 1
ATOM 1273 C CA . TYR A 1 163 ? -1.116 -1.431 -16.206 1.00 95.94 163 TYR A CA 1
ATOM 1274 C C . TYR A 1 163 ? -2.025 -1.558 -14.971 1.00 95.94 163 TYR A C 1
ATOM 1276 O O . TYR A 1 163 ? -2.029 -2.596 -14.313 1.00 95.94 163 TYR A O 1
ATOM 1284 N N . GLY A 1 164 ? -2.801 -0.522 -14.649 1.00 95.56 164 GLY A N 1
ATOM 1285 C CA . GLY A 1 164 ? -3.727 -0.502 -13.524 1.00 95.56 164 GLY A CA 1
ATOM 1286 C C . GLY A 1 164 ? -4.756 -1.629 -13.568 1.00 95.56 164 GLY A C 1
ATOM 1287 O O . GLY A 1 164 ? -5.019 -2.264 -12.549 1.00 95.56 164 GLY A O 1
ATOM 1288 N N . ALA A 1 165 ? -5.251 -1.969 -14.762 1.00 93.75 165 ALA A N 1
ATOM 1289 C CA . ALA A 1 165 ? -6.180 -3.082 -14.957 1.00 93.75 165 ALA A CA 1
ATOM 1290 C C . ALA A 1 165 ? -5.603 -4.431 -14.484 1.00 93.75 165 ALA A C 1
ATOM 1292 O O . ALA A 1 165 ? -6.317 -5.221 -13.870 1.00 93.75 165 ALA A O 1
ATOM 1293 N N . GLN A 1 166 ? -4.304 -4.674 -14.695 1.00 94.88 166 GLN A N 1
ATOM 1294 C CA . GLN A 1 166 ? -3.637 -5.896 -14.232 1.00 94.88 166 GLN A CA 1
ATOM 1295 C C . GLN A 1 166 ? -3.564 -5.954 -12.700 1.00 94.88 166 GLN A C 1
ATOM 1297 O O . GLN A 1 166 ? -3.781 -7.011 -12.110 1.00 94.88 166 GLN A O 1
ATOM 1302 N N . ILE A 1 167 ? -3.314 -4.815 -12.049 1.00 96.38 167 ILE A N 1
ATOM 1303 C CA . ILE A 1 167 ? -3.310 -4.711 -10.584 1.00 96.38 167 ILE A CA 1
ATOM 1304 C C . ILE A 1 167 ? -4.715 -4.981 -10.037 1.00 96.38 167 ILE A C 1
ATOM 1306 O O . ILE A 1 167 ? -4.882 -5.806 -9.146 1.00 96.38 167 ILE A O 1
ATOM 1310 N N . LEU A 1 168 ? -5.740 -4.338 -10.601 1.00 94.00 168 LEU A N 1
ATOM 1311 C CA . LEU A 1 168 ? -7.133 -4.524 -10.181 1.00 94.00 168 LEU A CA 1
ATOM 1312 C C . LEU A 1 168 ? -7.605 -5.974 -10.362 1.00 94.00 168 LEU A C 1
ATOM 1314 O O . LEU A 1 168 ? -8.257 -6.530 -9.478 1.00 94.00 168 LEU A O 1
ATOM 1318 N N . SER A 1 169 ? -7.225 -6.610 -11.472 1.00 92.38 169 SER A N 1
ATOM 1319 C CA . SER A 1 169 ? -7.507 -8.026 -11.713 1.00 92.38 169 SER A CA 1
ATOM 1320 C C . SER A 1 169 ? -6.864 -8.915 -10.649 1.00 92.38 169 SER A C 1
ATOM 1322 O O . SER A 1 169 ? -7.526 -9.802 -10.119 1.00 92.38 169 SER A O 1
ATOM 1324 N N . ALA A 1 170 ? -5.607 -8.656 -10.284 1.00 89.75 170 ALA A N 1
ATOM 1325 C CA . ALA A 1 170 ? -4.912 -9.414 -9.246 1.00 89.75 170 ALA A CA 1
ATOM 1326 C C . ALA A 1 170 ? -5.541 -9.236 -7.853 1.00 89.75 170 ALA A C 1
ATOM 1328 O O . ALA A 1 170 ? -5.495 -10.150 -7.022 1.00 89.75 170 ALA A O 1
ATOM 1329 N N . LEU A 1 171 ? -6.153 -8.072 -7.616 1.00 89.69 171 LEU A N 1
ATOM 1330 C CA . LEU A 1 171 ? -6.862 -7.722 -6.390 1.00 89.69 171 LEU A CA 1
ATOM 1331 C C . LEU A 1 171 ? -8.304 -8.258 -6.324 1.00 89.69 171 LEU A C 1
ATOM 1333 O O . LEU A 1 171 ? -8.886 -8.235 -5.242 1.00 89.69 171 LEU A O 1
ATOM 1337 N N . SER A 1 172 ? -8.863 -8.802 -7.404 1.00 85.19 172 SER A N 1
ATOM 1338 C CA . SER A 1 172 ? -10.227 -9.358 -7.416 1.00 85.19 172 SER A CA 1
ATOM 1339 C C . SER A 1 172 ? -10.379 -10.595 -6.501 1.00 85.19 172 SER A C 1
ATOM 1341 O O . SER A 1 172 ? -9.399 -11.323 -6.325 1.00 85.19 172 SER A O 1
ATOM 1343 N N . PRO A 1 173 ? -11.571 -10.862 -5.918 1.00 78.56 173 PRO A N 1
ATOM 1344 C CA . PRO A 1 173 ? -12.840 -10.136 -6.058 1.00 78.56 173 PRO A CA 1
ATOM 1345 C C . PRO A 1 173 ? -13.070 -9.099 -4.936 1.00 78.56 173 PRO A C 1
ATOM 1347 O O . PRO A 1 173 ? -13.923 -9.277 -4.071 1.00 78.56 173 PRO A O 1
ATOM 1350 N N . LEU A 1 174 ? -12.326 -7.989 -4.927 1.00 78.69 174 LEU A N 1
ATOM 1351 C CA . LEU A 1 174 ? -12.607 -6.876 -4.015 1.00 78.69 174 LEU A CA 1
ATOM 1352 C C . LEU A 1 174 ? -13.553 -5.866 -4.675 1.00 78.69 174 LEU A C 1
ATOM 1354 O O . LEU A 1 174 ? -13.188 -5.241 -5.672 1.00 78.69 174 LEU A O 1
ATOM 1358 N N . ALA A 1 175 ? -14.733 -5.653 -4.083 1.00 79.50 175 ALA A N 1
ATOM 1359 C CA . ALA A 1 175 ? -15.635 -4.577 -4.492 1.00 79.50 175 ALA A CA 1
ATOM 1360 C C . ALA A 1 175 ? -14.917 -3.222 -4.385 1.00 79.50 175 ALA A C 1
ATOM 1362 O O . ALA A 1 175 ? -14.249 -2.931 -3.382 1.00 79.50 175 ALA A O 1
ATOM 1363 N N . ARG A 1 176 ? -15.001 -2.416 -5.445 1.00 84.94 176 ARG A N 1
ATOM 1364 C CA . ARG A 1 176 ? -14.287 -1.143 -5.549 1.00 84.94 176 ARG A CA 1
ATOM 1365 C C . ARG A 1 176 ? -15.189 0.014 -5.142 1.00 84.94 176 ARG A C 1
ATOM 1367 O O . ARG A 1 176 ? -16.248 0.195 -5.728 1.00 84.94 176 ARG A O 1
ATOM 1374 N N . ILE A 1 177 ? -14.691 0.848 -4.237 1.00 86.50 177 ILE A N 1
ATOM 1375 C CA . ILE A 1 177 ? -15.289 2.135 -3.871 1.00 86.50 177 ILE A CA 1
ATOM 1376 C C . ILE A 1 177 ? -14.249 3.246 -4.035 1.00 86.50 177 ILE A C 1
ATOM 1378 O O . ILE A 1 177 ? -13.044 3.005 -3.930 1.00 86.50 177 ILE A O 1
ATOM 1382 N N . ASN A 1 178 ? -14.703 4.458 -4.339 1.00 84.00 178 ASN A N 1
ATOM 1383 C CA . ASN A 1 178 ? -13.836 5.624 -4.565 1.00 84.00 178 ASN A CA 1
ATOM 1384 C C . ASN A 1 178 ? -14.160 6.814 -3.646 1.00 84.00 178 ASN A C 1
ATOM 1386 O O . ASN A 1 178 ? -13.480 7.835 -3.707 1.00 84.00 178 ASN A O 1
ATOM 1390 N N . TYR A 1 179 ? -15.158 6.650 -2.781 1.00 82.25 179 TYR A N 1
ATOM 1391 C CA . TYR A 1 179 ? -15.552 7.579 -1.734 1.00 82.25 179 TYR A CA 1
ATOM 1392 C C . TYR A 1 179 ? -15.672 6.808 -0.414 1.00 82.25 179 TYR A C 1
ATOM 1394 O O . TYR A 1 179 ? -15.811 5.582 -0.416 1.00 82.25 179 TYR A O 1
ATOM 1402 N N . LEU A 1 180 ? -15.553 7.520 0.704 1.00 81.88 180 LEU A N 1
ATOM 1403 C CA . LEU A 1 180 ? -15.697 6.949 2.040 1.00 81.88 180 LEU A CA 1
ATOM 1404 C C . LEU A 1 180 ? -17.149 7.099 2.481 1.00 81.88 180 LEU A C 1
ATOM 1406 O O . LEU A 1 180 ? -17.661 8.215 2.555 1.00 81.88 180 LEU A O 1
ATOM 1410 N N . GLU A 1 181 ? -17.804 5.980 2.770 1.00 78.62 181 GLU A N 1
ATOM 1411 C CA . GLU A 1 181 ? -19.113 5.979 3.418 1.00 78.62 181 GLU A CA 1
ATOM 1412 C C . GLU A 1 181 ? -18.932 5.995 4.942 1.00 78.62 181 GLU A C 1
ATOM 1414 O O . GLU A 1 181 ? -18.043 5.305 5.447 1.00 78.62 181 GLU A O 1
ATOM 1419 N N . PRO A 1 182 ? -19.762 6.730 5.703 1.00 73.38 182 PRO A N 1
ATOM 1420 C CA . PRO A 1 182 ? -19.662 6.764 7.166 1.00 73.38 182 PRO A CA 1
ATOM 1421 C C . PRO A 1 182 ? -19.746 5.378 7.821 1.00 73.38 182 PRO A C 1
ATOM 1423 O O . PRO A 1 182 ? -19.117 5.138 8.844 1.00 73.38 182 PRO A O 1
ATOM 1426 N N . ASN A 1 183 ? -20.481 4.453 7.197 1.00 76.62 183 ASN A N 1
ATOM 1427 C CA . ASN A 1 183 ? -20.706 3.095 7.693 1.00 76.62 183 ASN A CA 1
ATOM 1428 C C . ASN A 1 183 ? -19.748 2.059 7.091 1.00 76.62 183 ASN A C 1
ATOM 1430 O O . ASN A 1 183 ? -19.997 0.862 7.215 1.00 76.62 183 ASN A O 1
ATOM 1434 N N . LEU A 1 184 ? -18.649 2.491 6.460 1.00 81.06 184 LEU A N 1
ATOM 1435 C CA . LEU A 1 184 ? -17.697 1.604 5.782 1.00 81.06 184 LEU A CA 1
ATOM 1436 C C . LEU A 1 184 ? -17.182 0.460 6.678 1.00 81.06 184 LEU A C 1
ATOM 1438 O O . LEU A 1 184 ? -16.886 -0.622 6.175 1.00 81.06 184 LEU A O 1
ATOM 1442 N N . PHE A 1 185 ? -17.101 0.689 7.990 1.00 80.56 185 PHE A N 1
ATOM 1443 C CA . PHE A 1 185 ? -16.636 -0.288 8.978 1.00 80.56 185 PHE A CA 1
ATOM 1444 C C . PHE A 1 185 ? -17.762 -0.900 9.835 1.00 80.56 185 PHE A C 1
ATOM 1446 O O . PHE A 1 185 ? -17.482 -1.749 10.676 1.00 80.56 185 PHE A O 1
ATOM 1453 N N . ASN A 1 186 ? -19.027 -0.530 9.600 1.00 68.38 186 ASN A N 1
ATOM 1454 C CA . ASN A 1 186 ? -20.183 -0.917 10.424 1.00 68.38 186 ASN A CA 1
ATOM 1455 C C . ASN A 1 186 ? -21.025 -2.059 9.810 1.00 68.38 186 ASN A C 1
ATOM 1457 O O . ASN A 1 186 ? -22.179 -2.238 10.183 1.00 68.38 186 ASN A O 1
ATOM 1461 N N . ALA A 1 187 ? -20.492 -2.833 8.860 1.00 55.47 187 ALA A N 1
ATOM 1462 C CA . ALA A 1 187 ? -21.256 -3.809 8.067 1.00 55.47 187 ALA A CA 1
ATOM 1463 C C . ALA A 1 187 ? -21.662 -5.111 8.813 1.00 55.47 187 ALA A C 1
ATOM 1465 O O . ALA A 1 187 ? -21.713 -6.179 8.205 1.00 55.47 187 ALA A O 1
ATOM 1466 N N . SER A 1 188 ? -21.957 -5.037 10.114 1.00 47.34 188 SER A N 1
ATOM 1467 C CA . SER A 1 188 ? -22.271 -6.190 10.974 1.00 47.34 188 SER A CA 1
ATOM 1468 C C . SER A 1 188 ? -23.755 -6.341 11.346 1.00 47.34 188 SER A C 1
ATOM 1470 O O . SER A 1 188 ? -24.042 -7.150 12.221 1.00 47.34 188 SER A O 1
ATOM 1472 N N . GLU A 1 189 ? -24.695 -5.604 10.737 1.00 42.28 189 GLU A N 1
ATOM 1473 C CA . GLU A 1 189 ? -26.128 -5.701 11.106 1.00 42.28 189 GLU A CA 1
ATOM 1474 C C . GLU A 1 189 ? -27.077 -6.244 10.020 1.00 42.28 189 GLU A C 1
ATOM 1476 O O . GLU A 1 189 ? -28.199 -6.614 10.350 1.00 42.28 189 GLU A O 1
ATOM 1481 N N . ASP A 1 190 ? -26.646 -6.427 8.769 1.00 38.06 190 ASP A N 1
ATOM 1482 C CA . ASP A 1 190 ? -27.495 -7.038 7.728 1.00 38.06 190 ASP A CA 1
ATOM 1483 C C . ASP A 1 190 ? -27.186 -8.535 7.562 1.00 38.06 190 ASP A C 1
ATOM 1485 O O . ASP A 1 190 ? -26.530 -8.967 6.616 1.00 38.06 190 ASP A O 1
ATOM 1489 N N . ASN A 1 191 ? -27.616 -9.329 8.541 1.00 34.69 191 ASN A N 1
ATOM 1490 C CA . ASN A 1 191 ? -27.974 -10.746 8.384 1.00 34.69 191 ASN A CA 1
ATOM 1491 C C . ASN A 1 191 ? -28.745 -11.184 9.641 1.00 34.69 191 ASN A C 1
ATOM 1493 O O . ASN A 1 191 ? -28.218 -11.894 10.500 1.00 34.69 191 ASN A O 1
ATOM 1497 N N . SER A 1 192 ? -29.984 -10.699 9.752 1.00 34.44 192 SER A N 1
ATOM 1498 C CA . SER A 1 192 ? -31.040 -11.304 10.576 1.00 34.44 192 SER A CA 1
ATOM 1499 C C . SER A 1 192 ? -32.015 -12.052 9.676 1.00 34.44 192 SER A C 1
ATOM 1501 O O . SER A 1 192 ? -32.306 -11.521 8.581 1.00 34.44 192 SER A O 1
#